Protein AF-0000000065914619 (afdb_homodimer)

pLDDT: mean 94.08, std 4.75, range [58.56, 98.38]

Nearest PDB structures (foldseek):
  5ycg-assembly1_A  TM=8.635E-01  e=4.367E-06  Physeter macrocephalus
  6mv0-assembly1_A  TM=8.727E-01  e=9.511E-06  Physeter macrocephalus
  1myj-assembly2_B  TM=8.605E-01  e=2.912E-05  Sus scrofa
  1hsy-assembly1_A  TM=8.356E-01  e=2.912E-05  Equus caballus
  3qqr-assembly2_B  TM=6.958E-01  e=6.549E-04  Parasponia andersonii

InterPro domains:
  IPR000971 Globin [PF00042] (29-142)
  IPR000971 Globin [PS01033] (2-147)
  IPR002336 Erythrocruorin [PR00611] (26-48)
  IPR002336 Erythrocruorin [PR00611] (78-101)
  IPR002336 Erythrocruorin [PR00611] (104-120)
  IPR009050 Globin-like superfamily [SSF46458] (3-144)
  IPR012292 Globin/Protoglobin [G3DSA:1.10.490.10] (4-145)
  IPR044399 Myoglobin-like, M family globin domain [cd01040] (11-143)

Secondary structure (DSSP, 8-state):
-PPPHHHHHHHHHHHHHTGGGHHHHHHHHHHHHHHH-TTTGGG-TTTTT--GGGSTT-HHHHHHHHHHHHHHHHHHHHTTSTHHHHHHHHHHHHHGGGT--HHHHHHHHHHHHHHHHHHHHHTT----HHHHHHHHHHHHHHHHTT-/-PPPHHHHHHHHHHHHHTGGGHHHHHHHHHHHHHHH-TTTGGG-TTTTT--GGGSTT-HHHHHHHHHHHHHHHHHHHHTTSTHHHHHHHHHHHHHGGGT--HHHHHHHHHHHHHHHHHHHHHTT----HHHHHHHHHHHHHHHHTT-

Sequence (294 aa):
MSFSAAQVDTVRSNWCSMTADIDAAGYRIFELLFQRNPDYQSKFKAFKGLAVSALKGNPNAEKHIRIVLGGLGRILGALNTPELDVIYKEMASNHKPRGVMKQQFKDMGQAIVTALSEIQSKSGGSFDRATWEALFESVANGIGQYQMSFSAAQVDTVRSNWCSMTADIDAAGYRIFELLFQRNPDYQSKFKAFKGLAVSALKGNPNAEKHIRIVLGGLGRILGALNTPELDVIYKEMASNHKPRGVMKQQFKDMGQAIVTALSEIQSKSGGSFDRATWEALFESVANGIGQYQ

Structure (mmCIF, N/CA/C/O backbone):
data_AF-0000000065914619-model_v1
#
loop_
_entity.id
_entity.type
_entity.pdbx_description
1 polymer Globin
#
loop_
_atom_site.group_PDB
_atom_site.id
_atom_site.type_symbol
_atom_site.label_atom_id
_atom_site.label_alt_id
_atom_site.label_comp_id
_atom_site.label_asym_id
_atom_site.label_entity_id
_atom_site.label_seq_id
_atom_site.pdbx_PDB_ins_code
_atom_site.Cartn_x
_atom_site.Cartn_y
_atom_site.Cartn_z
_atom_site.occupancy
_atom_site.B_iso_or_equiv
_atom_site.auth_seq_id
_atom_site.auth_comp_id
_atom_site.auth_asym_id
_atom_site.auth_atom_id
_atom_site.pdbx_PDB_model_num
ATOM 1 N N . MET A 1 1 ? -17.203 -16.031 -5.387 1 58.56 1 MET A N 1
ATOM 2 C CA . MET A 1 1 ? -17.531 -15.969 -3.967 1 58.56 1 MET A CA 1
ATOM 3 C C . MET A 1 1 ? -17.484 -14.531 -3.465 1 58.56 1 MET A C 1
ATOM 5 O O . MET A 1 1 ? -16.703 -13.719 -3.967 1 58.56 1 MET A O 1
ATOM 9 N N . SER A 1 2 ? -18.547 -14.125 -2.785 1 80.38 2 SER A N 1
ATOM 10 C CA . SER A 1 2 ? -18.641 -12.797 -2.193 1 80.38 2 SER A CA 1
ATOM 11 C C . SER A 1 2 ? -18.109 -12.789 -0.759 1 80.38 2 SER A C 1
ATOM 13 O O . SER A 1 2 ? -18.312 -13.75 -0.017 1 80.38 2 SER A O 1
ATOM 15 N N . PHE A 1 3 ? -17.188 -11.961 -0.442 1 91.62 3 PHE A N 1
ATOM 16 C CA . PHE A 1 3 ? -16.703 -11.727 0.913 1 91.62 3 PHE A CA 1
ATOM 17 C C . PHE A 1 3 ? -17.656 -10.812 1.677 1 91.62 3 PHE A C 1
ATOM 19 O O . PHE A 1 3 ? -18.25 -9.906 1.096 1 91.62 3 PHE A O 1
ATOM 26 N N . SER A 1 4 ? -17.766 -11.18 3.004 1 94.38 4 SER A N 1
ATOM 27 C CA . SER A 1 4 ? -18.578 -10.297 3.822 1 94.38 4 SER A CA 1
ATOM 28 C C . SER A 1 4 ? -17.922 -8.922 3.963 1 94.38 4 SER A C 1
ATOM 30 O O . SER A 1 4 ? -16.719 -8.773 3.742 1 94.38 4 SER A O 1
ATOM 32 N N . ALA A 1 5 ? -18.797 -7.953 4.32 1 92.94 5 ALA A N 1
ATOM 33 C CA . ALA A 1 5 ? -18.281 -6.605 4.535 1 92.94 5 ALA A CA 1
ATOM 34 C C . ALA A 1 5 ? -17.203 -6.594 5.621 1 92.94 5 ALA A C 1
ATOM 36 O O . ALA A 1 5 ? -16.219 -5.863 5.52 1 92.94 5 ALA A O 1
ATOM 37 N N . ALA A 1 6 ? -17.375 -7.398 6.648 1 93.38 6 ALA A N 1
ATOM 38 C CA . ALA A 1 6 ? -16.422 -7.48 7.75 1 93.38 6 ALA A CA 1
ATOM 39 C C . ALA A 1 6 ? -15.094 -8.07 7.285 1 93.38 6 ALA A C 1
ATOM 41 O O . ALA A 1 6 ? -14.023 -7.641 7.723 1 93.38 6 ALA A O 1
ATOM 42 N N . GLN A 1 7 ? -15.133 -9.055 6.457 1 95 7 GLN A N 1
ATOM 43 C CA . GLN A 1 7 ? -13.922 -9.664 5.914 1 95 7 GLN A CA 1
ATOM 44 C C . GLN A 1 7 ? -13.156 -8.68 5.043 1 95 7 GLN A C 1
ATOM 46 O O . GLN A 1 7 ? -11.93 -8.57 5.148 1 95 7 GLN A O 1
ATOM 51 N N . VAL A 1 8 ? -13.938 -7.992 4.18 1 96.38 8 VAL A N 1
ATOM 52 C CA . VAL A 1 8 ? -13.32 -7 3.309 1 96.38 8 VAL A CA 1
ATOM 53 C C . VAL A 1 8 ? -12.672 -5.902 4.148 1 96.38 8 VAL A C 1
ATOM 55 O O . VAL A 1 8 ? -11.539 -5.496 3.881 1 96.38 8 VAL A O 1
ATOM 58 N N . ASP A 1 9 ? -13.359 -5.445 5.168 1 94.31 9 ASP A N 1
ATOM 59 C CA . ASP A 1 9 ? -12.844 -4.434 6.078 1 94.31 9 ASP A CA 1
ATOM 60 C C . ASP A 1 9 ? -11.539 -4.898 6.73 1 94.31 9 ASP A C 1
ATOM 62 O O . ASP A 1 9 ? -10.586 -4.129 6.832 1 94.31 9 ASP A O 1
ATOM 66 N N . THR A 1 10 ? -11.484 -6.082 7.113 1 94.5 10 THR A N 1
ATOM 67 C CA . THR A 1 10 ? -10.336 -6.648 7.812 1 94.5 10 THR A CA 1
ATOM 68 C C . THR A 1 10 ? -9.109 -6.672 6.902 1 94.5 10 THR A C 1
ATOM 70 O O . THR A 1 10 ? -8.039 -6.199 7.285 1 94.5 10 THR A O 1
ATOM 73 N N . VAL A 1 11 ? -9.258 -7.164 5.715 1 96.81 11 VAL A N 1
ATOM 74 C CA . VAL A 1 11 ? -8.086 -7.363 4.871 1 96.81 11 VAL A CA 1
ATOM 75 C C . VAL A 1 11 ? -7.598 -6.016 4.34 1 96.81 11 VAL A C 1
ATOM 77 O O . VAL A 1 11 ? -6.391 -5.785 4.23 1 96.81 11 VAL A O 1
ATOM 80 N N . ARG A 1 12 ? -8.531 -5.113 4.027 1 96.69 12 ARG A N 1
ATOM 81 C CA . ARG A 1 12 ? -8.109 -3.809 3.531 1 96.69 12 ARG A CA 1
ATOM 82 C C . ARG A 1 12 ? -7.504 -2.967 4.648 1 96.69 12 ARG A C 1
ATOM 84 O O . ARG A 1 12 ? -6.539 -2.234 4.426 1 96.69 12 ARG A O 1
ATOM 91 N N . SER A 1 13 ? -8.078 -3.018 5.828 1 95.62 13 SER A N 1
ATOM 92 C CA . SER A 1 13 ? -7.48 -2.301 6.949 1 95.62 13 SER A CA 1
ATOM 93 C C . SER A 1 13 ? -6.07 -2.797 7.238 1 95.62 13 SER A C 1
ATOM 95 O O . SER A 1 13 ? -5.16 -1.997 7.465 1 95.62 13 SER A O 1
ATOM 97 N N . ASN A 1 14 ? -5.883 -4.109 7.199 1 95.38 14 ASN A N 1
ATOM 98 C CA . ASN A 1 14 ? -4.559 -4.688 7.375 1 95.38 14 ASN A CA 1
ATOM 99 C C . ASN A 1 14 ? -3.582 -4.191 6.312 1 95.38 14 ASN A C 1
ATOM 101 O O . ASN A 1 14 ? -2.482 -3.74 6.637 1 95.38 14 ASN A O 1
ATOM 105 N N . TRP A 1 15 ? -4.047 -4.289 5.113 1 96.31 15 TRP A N 1
ATOM 106 C CA . TRP A 1 15 ? -3.193 -3.895 3.998 1 96.31 15 TRP A CA 1
ATOM 107 C C . TRP A 1 15 ? -2.758 -2.439 4.133 1 96.31 15 TRP A C 1
ATOM 109 O O . TRP A 1 15 ? -1.579 -2.119 3.965 1 96.31 15 TRP A O 1
ATOM 119 N N . CYS A 1 16 ? -3.688 -1.566 4.461 1 95.19 16 CYS A N 1
ATOM 120 C CA . CYS A 1 16 ? -3.385 -0.15 4.641 1 95.19 16 CYS A CA 1
ATOM 121 C C . CYS A 1 16 ? -2.348 0.052 5.738 1 95.19 16 CYS A C 1
ATOM 123 O O . CYS A 1 16 ? -1.387 0.803 5.559 1 95.19 16 CYS A O 1
ATOM 125 N N . SER A 1 17 ? -2.451 -0.61 6.812 1 93.94 17 SER A N 1
ATOM 126 C CA . SER A 1 17 ? -1.598 -0.398 7.977 1 93.94 17 SER A CA 1
ATOM 127 C C . SER A 1 17 ? -0.174 -0.875 7.711 1 93.94 17 SER A C 1
ATOM 129 O O . SER A 1 17 ? 0.759 -0.481 8.414 1 93.94 17 SER A O 1
ATOM 131 N N . MET A 1 18 ? 0.01 -1.64 6.668 1 93.62 18 MET A N 1
ATOM 132 C CA . MET A 1 18 ? 1.33 -2.203 6.398 1 93.62 18 MET A CA 1
ATOM 133 C C . MET A 1 18 ? 2.045 -1.419 5.305 1 93.62 18 MET A C 1
ATOM 135 O O . MET A 1 18 ? 3.045 -1.884 4.754 1 93.62 18 MET A O 1
ATOM 139 N N . THR A 1 19 ? 1.57 -0.292 5.039 1 92.88 19 THR A N 1
ATOM 140 C CA . THR A 1 19 ? 2.082 0.496 3.924 1 92.88 19 THR A CA 1
ATOM 141 C C . THR A 1 19 ? 3.582 0.733 4.074 1 92.88 19 THR A C 1
ATOM 143 O O . THR A 1 19 ? 4.344 0.547 3.121 1 92.88 19 THR A O 1
ATOM 146 N N . ALA A 1 20 ? 4.094 1.022 5.254 1 90.88 20 ALA A N 1
ATOM 147 C CA . ALA A 1 20 ? 5.5 1.35 5.465 1 90.88 20 ALA A CA 1
ATOM 148 C C . ALA A 1 20 ? 6.387 0.124 5.262 1 90.88 20 ALA A C 1
ATOM 150 O O . ALA A 1 20 ? 7.586 0.251 5.016 1 90.88 20 ALA A O 1
ATOM 151 N N . ASP A 1 21 ? 5.805 -1.042 5.309 1 93 21 ASP A N 1
ATOM 152 C CA . ASP A 1 21 ? 6.578 -2.279 5.285 1 93 21 ASP A CA 1
ATOM 153 C C . ASP A 1 21 ? 6.238 -3.117 4.055 1 93 21 ASP A C 1
ATOM 155 O O . ASP A 1 21 ? 6.543 -4.309 4.008 1 93 21 ASP A O 1
ATOM 159 N N . ILE A 1 22 ? 5.656 -2.516 3.109 1 92.88 22 ILE A N 1
ATOM 160 C CA . ILE A 1 22 ? 5.125 -3.303 2.004 1 92.88 22 ILE A CA 1
ATOM 161 C C . ILE A 1 22 ? 6.273 -3.895 1.189 1 92.88 22 ILE A C 1
ATOM 163 O O . ILE A 1 22 ? 6.172 -5.016 0.686 1 92.88 22 ILE A O 1
ATOM 167 N N . ASP A 1 23 ? 7.426 -3.158 1.044 1 91.75 23 ASP A N 1
ATOM 168 C CA . ASP A 1 23 ? 8.586 -3.699 0.344 1 91.75 23 ASP A CA 1
ATOM 169 C C . ASP A 1 23 ? 9.156 -4.91 1.081 1 91.75 23 ASP A C 1
ATOM 171 O O . ASP A 1 23 ? 9.477 -5.926 0.461 1 91.75 23 ASP A O 1
ATOM 175 N N . ALA A 1 24 ? 9.273 -4.734 2.367 1 93.31 24 ALA A N 1
ATOM 176 C CA . ALA A 1 24 ? 9.758 -5.848 3.176 1 93.31 24 ALA A CA 1
ATOM 177 C C . ALA A 1 24 ? 8.852 -7.062 3.037 1 93.31 24 ALA A C 1
ATOM 179 O O . ALA A 1 24 ? 9.32 -8.203 2.973 1 93.31 24 ALA A O 1
ATOM 180 N N . ALA A 1 25 ? 7.543 -6.824 3.02 1 95.06 25 ALA A N 1
ATOM 181 C CA . ALA A 1 25 ? 6.586 -7.91 2.812 1 95.06 25 ALA A CA 1
ATOM 182 C C . ALA A 1 25 ? 6.816 -8.594 1.47 1 95.06 25 ALA A C 1
ATOM 184 O O . ALA A 1 25 ? 6.793 -9.828 1.383 1 95.06 25 ALA A O 1
ATOM 185 N N . GLY A 1 26 ? 7.059 -7.84 0.418 1 96.44 26 GLY A N 1
ATOM 186 C CA . GLY A 1 26 ? 7.297 -8.391 -0.906 1 96.44 26 GLY A CA 1
ATOM 187 C C . GLY A 1 26 ? 8.5 -9.312 -0.958 1 96.44 26 GLY A C 1
ATOM 188 O O . GLY A 1 26 ? 8.422 -10.414 -1.501 1 96.44 26 GLY A O 1
ATOM 189 N N . TYR A 1 27 ? 9.57 -8.867 -0.352 1 95.5 27 TYR A N 1
ATOM 190 C CA . TYR A 1 27 ? 10.766 -9.703 -0.315 1 95.5 27 TYR A CA 1
ATOM 191 C C . TYR A 1 27 ? 10.5 -11 0.438 1 95.5 27 TYR A C 1
ATOM 193 O O . TYR A 1 27 ? 10.891 -12.078 -0.012 1 95.5 27 TYR A O 1
ATOM 201 N N . ARG A 1 28 ? 9.836 -10.859 1.546 1 96.56 28 ARG A N 1
ATOM 202 C CA . ARG A 1 28 ? 9.562 -12.016 2.391 1 96.56 28 ARG A CA 1
ATOM 203 C C . ARG A 1 28 ? 8.648 -13.008 1.679 1 96.56 28 ARG A C 1
ATOM 205 O O . ARG A 1 28 ? 8.82 -14.227 1.813 1 96.56 28 ARG A O 1
ATOM 212 N N . ILE A 1 29 ? 7.723 -12.539 0.921 1 97.62 29 ILE A N 1
ATOM 213 C CA . ILE A 1 29 ? 6.809 -13.383 0.156 1 97.62 29 ILE A CA 1
ATOM 214 C C . ILE A 1 29 ? 7.598 -14.258 -0.811 1 97.62 29 ILE A C 1
ATOM 216 O O . ILE A 1 29 ? 7.434 -15.484 -0.824 1 97.62 29 ILE A O 1
ATOM 220 N N . PHE A 1 30 ? 8.461 -13.695 -1.521 1 96.88 30 PHE A N 1
ATOM 221 C CA . PHE A 1 30 ? 9.188 -14.461 -2.521 1 96.88 30 PHE A CA 1
ATOM 222 C C . PHE A 1 30 ? 10.25 -15.344 -1.865 1 96.88 30 PHE A C 1
ATOM 224 O O . PHE A 1 30 ? 10.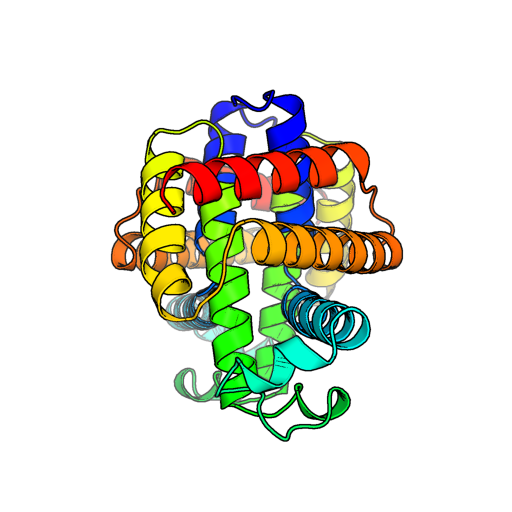531 -16.453 -2.338 1 96.88 30 PHE A O 1
ATOM 231 N N . GLU A 1 31 ? 10.812 -14.844 -0.812 1 96 31 GLU A N 1
ATOM 232 C CA . GLU A 1 31 ? 11.695 -15.711 -0.039 1 96 31 GLU A CA 1
ATOM 233 C C . GLU A 1 31 ? 10.984 -17 0.378 1 96 31 GLU A C 1
ATOM 235 O O . GLU A 1 31 ? 11.5 -18.094 0.178 1 96 31 GLU A O 1
ATOM 240 N N . LEU A 1 32 ? 9.812 -16.875 0.934 1 97.25 32 LEU A N 1
ATOM 241 C CA . LEU A 1 32 ? 9.031 -18.031 1.395 1 97.25 32 LEU A CA 1
ATOM 242 C C . LEU A 1 32 ? 8.602 -18.891 0.22 1 97.25 32 LEU A C 1
ATOM 244 O O . LEU A 1 32 ? 8.656 -20.125 0.299 1 97.25 32 LEU A O 1
ATOM 248 N N . LEU A 1 33 ? 8.203 -18.266 -0.845 1 97.25 33 LEU A N 1
ATOM 249 C CA . LEU A 1 33 ? 7.762 -19 -2.021 1 97.25 33 LEU A CA 1
ATOM 250 C C . LEU A 1 33 ? 8.875 -19.906 -2.547 1 97.25 33 LEU A C 1
ATOM 252 O O . LEU A 1 33 ? 8.648 -21.094 -2.795 1 97.25 33 LEU A O 1
ATOM 256 N N . PHE A 1 34 ? 10.055 -19.359 -2.631 1 95.75 34 PHE A N 1
ATOM 257 C CA . PHE A 1 34 ? 11.164 -20.109 -3.221 1 95.75 34 PHE A CA 1
ATOM 258 C C . PHE A 1 34 ? 11.734 -21.109 -2.229 1 95.75 34 PHE A C 1
ATOM 260 O O . PHE A 1 34 ? 12.242 -22.156 -2.623 1 95.75 34 PHE A O 1
ATOM 267 N N . GLN A 1 35 ? 11.656 -20.797 -0.945 1 95.44 35 GLN A N 1
ATOM 268 C CA . GLN A 1 35 ? 12.062 -21.75 0.081 1 95.44 35 GLN A CA 1
ATOM 269 C C . GLN A 1 35 ? 11.18 -23 0.06 1 95.44 35 GLN A C 1
ATOM 271 O O . GLN A 1 35 ? 11.672 -24.125 0.18 1 95.44 35 GLN A O 1
ATOM 276 N N . ARG A 1 36 ? 9.938 -22.828 -0.151 1 96.81 36 ARG A N 1
ATOM 277 C CA . ARG A 1 36 ? 8.961 -23.906 -0.103 1 96.81 36 ARG A CA 1
ATOM 278 C C . ARG A 1 36 ? 8.883 -24.625 -1.443 1 96.81 36 ARG A C 1
ATOM 280 O O . ARG A 1 36 ? 8.453 -25.781 -1.509 1 96.81 36 ARG A O 1
ATOM 287 N N . ASN A 1 37 ? 9.234 -23.906 -2.482 1 96.06 37 ASN A N 1
ATOM 288 C CA . ASN A 1 37 ? 9.219 -24.422 -3.846 1 96.06 37 ASN A CA 1
ATOM 289 C C . ASN A 1 37 ? 10.492 -24.062 -4.598 1 96.06 37 ASN A C 1
ATOM 291 O O . ASN A 1 37 ? 10.469 -23.219 -5.504 1 96.06 37 ASN A O 1
ATOM 295 N N . PRO A 1 38 ? 11.578 -24.766 -4.375 1 92.56 38 PRO A N 1
ATOM 296 C CA . PRO A 1 38 ? 12.883 -24.375 -4.902 1 92.56 38 PRO A CA 1
ATOM 297 C C . PRO A 1 38 ? 12.93 -24.359 -6.426 1 92.56 38 PRO A C 1
ATOM 299 O O . PRO A 1 38 ? 13.695 -23.594 -7.02 1 92.56 38 PRO A O 1
ATOM 302 N N . ASP A 1 39 ? 12.062 -25.109 -7.047 1 92.75 39 ASP A N 1
ATOM 303 C CA . ASP A 1 39 ? 12.078 -25.203 -8.508 1 92.75 39 ASP A CA 1
ATOM 304 C C . ASP A 1 39 ? 11.367 -24 -9.141 1 92.75 39 ASP A C 1
ATOM 306 O O . ASP A 1 39 ? 11.484 -23.766 -10.344 1 92.75 39 ASP A O 1
ATOM 310 N N . TYR A 1 40 ? 10.664 -23.172 -8.32 1 94.25 40 TYR A N 1
ATOM 311 C CA . TYR A 1 40 ? 9.875 -22.062 -8.859 1 94.25 40 TYR A CA 1
ATOM 312 C C . TYR A 1 40 ? 10.781 -20.906 -9.273 1 94.25 40 TYR A C 1
ATOM 314 O O . TYR A 1 40 ? 10.484 -20.203 -10.25 1 94.25 40 TYR A O 1
ATOM 322 N N . GLN A 1 41 ? 11.805 -20.719 -8.617 1 92.19 41 GLN A N 1
ATOM 323 C CA . GLN A 1 41 ? 12.617 -19.516 -8.82 1 92.19 41 GLN A CA 1
ATOM 324 C C . GLN A 1 41 ? 13.133 -19.438 -10.25 1 92.19 41 GLN A C 1
ATOM 326 O O . GLN A 1 41 ? 13.195 -18.344 -10.828 1 92.19 41 GLN A O 1
ATOM 331 N N . SER A 1 42 ? 13.508 -20.531 -10.828 1 89.62 42 SER A N 1
ATOM 332 C CA . SER A 1 42 ? 14.094 -20.578 -12.164 1 89.62 42 SER A CA 1
ATOM 333 C C . SER A 1 42 ? 13.07 -20.219 -13.234 1 89.62 42 SER A C 1
ATOM 335 O O . SER A 1 42 ? 13.438 -19.922 -14.375 1 89.62 42 SER A O 1
ATOM 337 N N . LYS A 1 43 ? 11.836 -20.125 -12.844 1 88.25 43 LYS A N 1
ATOM 338 C CA . LYS A 1 43 ? 10.766 -19.797 -13.781 1 88.25 43 LYS A CA 1
ATOM 339 C C . LYS A 1 43 ? 10.578 -18.281 -13.883 1 88.25 43 LYS A C 1
ATOM 341 O O . LYS A 1 43 ? 9.875 -17.797 -14.773 1 88.25 43 LYS A O 1
ATOM 346 N N . PHE A 1 44 ? 11.203 -17.578 -12.984 1 91.12 44 PHE A N 1
ATOM 347 C CA . PHE A 1 44 ? 11.125 -16.125 -12.977 1 91.12 44 PHE A CA 1
ATOM 348 C C . PHE A 1 44 ? 12.422 -15.508 -13.508 1 91.12 44 PHE A C 1
ATOM 350 O O . PHE A 1 44 ? 13.43 -15.477 -12.805 1 91.12 44 PHE A O 1
ATOM 357 N N . LYS A 1 45 ? 12.336 -15.023 -14.727 1 89.81 45 LYS A N 1
ATOM 358 C CA . LYS A 1 45 ? 13.531 -14.469 -15.359 1 89.81 45 LYS A CA 1
ATOM 359 C C . LYS A 1 45 ? 14.203 -13.445 -14.445 1 89.81 45 LYS A C 1
ATOM 361 O O . LYS A 1 45 ? 15.43 -13.398 -14.359 1 89.81 45 LYS A O 1
ATOM 366 N N . ALA A 1 46 ? 13.43 -12.711 -13.711 1 89.62 46 ALA A N 1
ATOM 367 C CA . ALA A 1 46 ? 13.945 -11.633 -12.875 1 89.62 46 ALA A CA 1
ATOM 368 C C . ALA A 1 46 ? 14.695 -12.188 -11.664 1 89.62 46 ALA A C 1
ATOM 370 O O . ALA A 1 46 ? 15.492 -11.477 -11.039 1 89.62 46 ALA A O 1
ATOM 371 N N . PHE A 1 47 ? 14.469 -13.414 -11.328 1 91.38 47 PHE A N 1
ATOM 372 C CA . PHE A 1 47 ? 15.016 -13.969 -10.102 1 91.38 47 PHE A CA 1
ATOM 373 C C . PHE A 1 47 ? 16.047 -15.039 -10.406 1 91.38 47 PHE A C 1
ATOM 375 O O . PHE A 1 47 ? 16.75 -15.516 -9.5 1 91.38 47 PHE A O 1
ATOM 382 N N . LYS A 1 48 ? 16.125 -15.438 -11.594 1 87.44 48 LYS A N 1
ATOM 383 C CA . LYS A 1 48 ? 16.969 -16.562 -11.984 1 87.44 48 LYS A CA 1
ATOM 384 C C . LYS A 1 48 ? 18.422 -16.328 -11.609 1 87.44 48 LYS A C 1
ATOM 386 O O . LYS A 1 48 ? 18.984 -15.266 -11.891 1 87.44 48 LYS A O 1
ATOM 391 N N . GLY A 1 49 ? 18.938 -17.328 -10.859 1 86.56 49 GLY A N 1
ATOM 392 C CA . GLY A 1 49 ? 20.359 -17.312 -10.555 1 86.56 49 GLY A CA 1
ATOM 393 C C . GLY A 1 49 ? 20.703 -16.438 -9.359 1 86.56 49 GLY A C 1
ATOM 394 O O . GLY A 1 49 ? 21.859 -16.359 -8.961 1 86.56 49 GLY A O 1
ATOM 395 N N . LEU A 1 50 ? 19.766 -15.758 -8.82 1 89.25 50 LEU A N 1
ATOM 396 C CA . LEU A 1 50 ? 20 -14.922 -7.652 1 89.25 50 LEU A CA 1
ATOM 397 C C . LEU A 1 50 ? 19.812 -15.727 -6.367 1 89.25 50 LEU A C 1
ATOM 399 O O . LEU A 1 50 ? 18.922 -16.578 -6.277 1 89.25 50 LEU A O 1
ATOM 403 N N . ALA A 1 51 ? 20.766 -15.461 -5.484 1 89.75 51 ALA A N 1
ATOM 404 C CA . ALA A 1 51 ? 20.469 -15.93 -4.133 1 89.75 51 ALA A CA 1
ATOM 405 C C . ALA A 1 51 ? 19.281 -15.188 -3.549 1 89.75 51 ALA A C 1
ATOM 407 O O . ALA A 1 51 ? 19.062 -14.008 -3.848 1 89.75 51 ALA A O 1
ATOM 408 N N . VAL A 1 52 ? 18.5 -15.852 -2.736 1 82.5 52 VAL A N 1
ATOM 409 C CA . VAL A 1 52 ? 17.312 -15.25 -2.129 1 82.5 52 VAL A CA 1
ATOM 410 C C . VAL A 1 52 ? 17.703 -13.992 -1.361 1 82.5 52 VAL A C 1
ATOM 412 O O . VAL A 1 52 ? 16.984 -13 -1.378 1 82.5 52 VAL A O 1
ATOM 415 N N . SER A 1 53 ? 18.859 -14.008 -0.8 1 84.56 53 SER A N 1
ATOM 416 C CA . SER A 1 53 ? 19.359 -12.875 -0.02 1 84.56 53 SER A CA 1
ATOM 417 C C . SER A 1 53 ? 19.734 -11.703 -0.92 1 84.56 53 SER A C 1
ATOM 419 O O . SER A 1 53 ? 19.922 -10.578 -0.441 1 84.56 53 SER A O 1
ATOM 421 N N . ALA A 1 54 ? 19.766 -11.992 -2.193 1 87.5 54 ALA A N 1
ATOM 422 C CA . ALA A 1 54 ? 20.219 -10.961 -3.121 1 87.5 54 ALA A CA 1
ATOM 423 C C . ALA A 1 54 ? 19.031 -10.312 -3.842 1 87.5 54 ALA A C 1
ATOM 425 O O . ALA A 1 54 ? 19.219 -9.492 -4.738 1 87.5 54 ALA A O 1
ATOM 426 N N . LEU A 1 55 ? 17.906 -10.727 -3.43 1 87.62 55 LEU A N 1
ATOM 427 C CA . LEU A 1 55 ? 16.719 -10.172 -4.07 1 87.62 55 LEU A CA 1
ATOM 428 C C . LEU A 1 55 ? 16.625 -8.672 -3.801 1 87.62 55 LEU A C 1
ATOM 430 O O . LEU A 1 55 ? 16.328 -7.891 -4.711 1 87.62 55 LEU A O 1
ATOM 434 N N . LYS A 1 56 ? 16.859 -8.391 -2.572 1 86.62 56 LYS A N 1
ATOM 435 C CA . LYS A 1 56 ? 16.859 -6.977 -2.223 1 86.62 56 LYS A CA 1
ATOM 436 C C . LYS A 1 56 ? 18.062 -6.262 -2.852 1 86.62 56 LYS A C 1
ATOM 438 O O . LYS A 1 56 ? 19.203 -6.727 -2.738 1 86.62 56 LYS A O 1
ATOM 443 N N . GLY A 1 57 ? 17.812 -5.23 -3.588 1 86.25 57 GLY A N 1
ATOM 444 C CA . GLY A 1 57 ? 18.891 -4.5 -4.227 1 86.25 57 GLY A CA 1
ATOM 445 C C . GLY A 1 57 ? 19.031 -4.801 -5.707 1 86.25 57 GLY A C 1
ATOM 446 O O . GLY A 1 57 ? 19.688 -4.062 -6.441 1 86.25 57 GLY A O 1
ATOM 447 N N . ASN A 1 58 ? 18.516 -5.902 -6.113 1 91.31 58 ASN A N 1
ATOM 448 C CA . ASN A 1 58 ? 18.469 -6.191 -7.543 1 91.31 58 ASN A CA 1
ATOM 449 C C . ASN A 1 58 ? 17.312 -5.488 -8.227 1 91.31 58 ASN A C 1
ATOM 451 O O . ASN A 1 58 ? 16.141 -5.762 -7.918 1 91.31 58 ASN A O 1
ATOM 455 N N . PRO A 1 59 ? 17.641 -4.613 -9.172 1 91.75 59 PRO A N 1
ATOM 456 C CA . PRO A 1 59 ? 16.578 -3.775 -9.734 1 91.75 59 PRO A CA 1
ATOM 457 C C . PRO A 1 59 ? 15.508 -4.586 -10.445 1 91.75 59 PRO A C 1
ATOM 459 O O . PRO A 1 59 ? 14.32 -4.246 -10.375 1 91.75 59 PRO A O 1
ATOM 462 N N . ASN A 1 60 ? 15.875 -5.652 -11.117 1 93.19 60 ASN A N 1
ATOM 463 C CA . ASN A 1 60 ? 14.898 -6.473 -11.82 1 93.19 60 ASN A CA 1
ATOM 464 C C . ASN A 1 60 ? 13.992 -7.227 -10.844 1 93.19 60 ASN A C 1
ATOM 466 O O . ASN A 1 60 ? 12.781 -7.312 -11.055 1 93.19 60 ASN A O 1
ATOM 470 N N . ALA A 1 61 ? 14.586 -7.723 -9.836 1 93.06 61 ALA A N 1
ATOM 471 C CA . ALA A 1 61 ? 13.805 -8.422 -8.82 1 93.06 61 ALA A CA 1
ATOM 472 C C . ALA A 1 61 ? 12.859 -7.473 -8.102 1 93.06 61 ALA A C 1
ATOM 474 O O . ALA A 1 61 ? 11.68 -7.785 -7.906 1 93.06 61 ALA A O 1
ATOM 475 N N . GLU A 1 62 ? 13.328 -6.32 -7.801 1 92.31 62 GLU A N 1
ATOM 476 C CA . GLU A 1 62 ? 12.523 -5.324 -7.098 1 92.31 62 GLU A CA 1
ATOM 477 C C . GLU A 1 62 ? 11.344 -4.863 -7.949 1 92.31 62 GLU A C 1
ATOM 479 O O . GLU A 1 62 ? 10.227 -4.703 -7.445 1 92.31 62 GLU A O 1
ATOM 484 N N . LYS A 1 63 ? 11.625 -4.684 -9.172 1 93.75 63 LYS A N 1
ATOM 485 C CA . LYS A 1 63 ? 10.555 -4.285 -10.078 1 93.75 63 LYS A CA 1
ATOM 486 C C . LYS A 1 63 ? 9.461 -5.352 -10.148 1 93.75 63 LYS A C 1
ATOM 488 O O . LYS A 1 63 ? 8.273 -5.035 -10.117 1 93.75 63 LYS A O 1
ATOM 493 N N . HIS A 1 64 ? 9.875 -6.613 -10.32 1 94.31 64 HIS A N 1
ATOM 494 C CA . HIS A 1 64 ? 8.898 -7.695 -10.406 1 94.31 64 HIS A CA 1
ATOM 495 C C . HIS A 1 64 ? 8.109 -7.82 -9.102 1 94.31 64 HIS A C 1
ATOM 497 O O . HIS A 1 64 ? 6.898 -8.047 -9.133 1 94.31 64 HIS A O 1
ATOM 503 N N . ILE A 1 65 ? 8.797 -7.652 -7.996 1 95.5 65 ILE A N 1
ATOM 504 C CA . ILE A 1 65 ? 8.133 -7.711 -6.699 1 95.5 65 ILE A CA 1
ATOM 505 C C . ILE A 1 65 ? 7.074 -6.609 -6.609 1 95.5 65 ILE A C 1
ATOM 507 O O . ILE A 1 65 ? 5.957 -6.852 -6.148 1 95.5 65 ILE A O 1
ATOM 511 N N . ARG A 1 66 ? 7.355 -5.461 -7.07 1 94.19 66 ARG A N 1
ATOM 512 C CA . ARG A 1 66 ? 6.414 -4.348 -7.066 1 94.19 66 ARG A CA 1
ATOM 513 C C . ARG A 1 66 ? 5.203 -4.652 -7.938 1 94.19 66 ARG A C 1
ATOM 515 O O . ARG A 1 66 ? 4.074 -4.297 -7.59 1 94.19 66 ARG A O 1
ATOM 522 N N . ILE A 1 67 ? 5.426 -5.297 -9.047 1 95 67 ILE A N 1
ATOM 523 C CA . ILE A 1 67 ? 4.336 -5.656 -9.945 1 95 67 ILE A CA 1
ATOM 524 C C . ILE A 1 67 ? 3.393 -6.633 -9.25 1 95 67 ILE A C 1
ATOM 526 O O . ILE A 1 67 ? 2.17 -6.477 -9.32 1 95 67 ILE A O 1
ATOM 530 N N . VAL A 1 68 ? 3.971 -7.594 -8.562 1 96 68 VAL A N 1
ATOM 531 C CA . VAL A 1 68 ? 3.16 -8.594 -7.875 1 96 68 VAL A CA 1
ATOM 532 C C . VAL A 1 68 ? 2.373 -7.93 -6.742 1 96 68 VAL A C 1
ATOM 534 O O . VAL A 1 68 ? 1.176 -8.172 -6.586 1 96 68 VAL A O 1
ATOM 537 N N . LEU A 1 69 ? 3.025 -7.047 -5.973 1 96.88 69 LEU A N 1
ATOM 538 C CA . LEU A 1 69 ? 2.35 -6.316 -4.906 1 96.88 69 LEU A CA 1
ATOM 539 C C . LEU A 1 69 ? 1.233 -5.441 -5.469 1 96.88 69 LEU A C 1
ATOM 541 O O . LEU A 1 69 ? 0.17 -5.316 -4.855 1 96.88 69 LEU A O 1
ATOM 545 N N . GLY A 1 70 ? 1.52 -4.844 -6.602 1 96.56 70 GLY A N 1
ATOM 546 C CA . GLY A 1 70 ? 0.488 -4.078 -7.281 1 96.56 70 GLY A CA 1
ATOM 547 C C . GLY A 1 70 ? -0.722 -4.91 -7.664 1 96.56 70 GLY A C 1
ATOM 548 O O . GLY A 1 70 ? -1.861 -4.469 -7.5 1 96.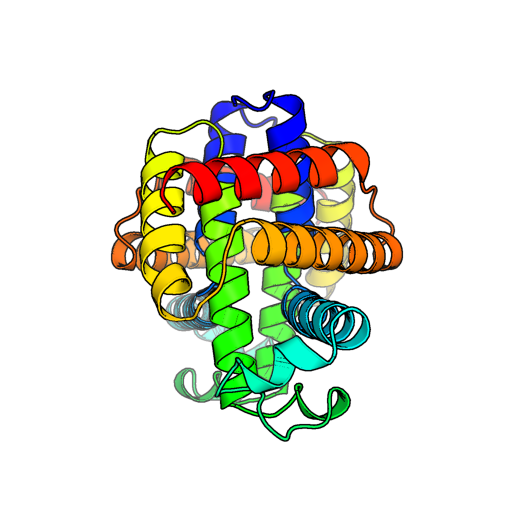56 70 GLY A O 1
ATOM 549 N N . GLY A 1 71 ? -0.461 -6.117 -8.219 1 96.5 71 GLY A N 1
ATOM 550 C CA . GLY A 1 71 ? -1.549 -7.035 -8.516 1 96.5 71 GLY A CA 1
ATOM 551 C C . GLY A 1 71 ? -2.365 -7.414 -7.293 1 96.5 71 GLY A C 1
ATOM 552 O O . GLY A 1 71 ? -3.596 -7.461 -7.352 1 96.5 71 GLY A O 1
ATOM 553 N N . LEU A 1 72 ? -1.708 -7.664 -6.203 1 97.44 72 LEU A N 1
ATOM 554 C CA . LEU A 1 72 ? -2.389 -7.953 -4.949 1 97.44 72 LEU A CA 1
ATOM 555 C C . LEU A 1 72 ? -3.244 -6.77 -4.508 1 97.44 72 LEU A C 1
ATOM 557 O O . LEU A 1 72 ? -4.395 -6.945 -4.102 1 97.44 72 LEU A O 1
ATOM 561 N N . GLY A 1 73 ? -2.689 -5.605 -4.57 1 97.12 73 GLY A N 1
ATOM 562 C CA . GLY A 1 73 ? -3.449 -4.406 -4.25 1 97.12 73 GLY A CA 1
ATOM 563 C C . GLY A 1 73 ? -4.695 -4.246 -5.102 1 97.12 73 GLY A C 1
ATOM 564 O O . GLY A 1 73 ? -5.75 -3.863 -4.594 1 97.12 73 GLY A O 1
ATOM 565 N N . ARG A 1 74 ? -4.582 -4.504 -6.379 1 96.5 74 ARG A N 1
ATOM 566 C CA . ARG A 1 74 ? -5.73 -4.41 -7.277 1 96.5 74 ARG A CA 1
ATOM 567 C C . ARG A 1 74 ? -6.816 -5.406 -6.879 1 96.5 74 ARG A C 1
ATOM 569 O O . ARG A 1 74 ? -8 -5.078 -6.91 1 96.5 74 ARG A O 1
ATOM 576 N N . ILE A 1 75 ? -6.379 -6.586 -6.551 1 97.69 75 ILE A N 1
ATOM 577 C CA . ILE A 1 75 ? -7.336 -7.602 -6.129 1 97.69 75 ILE A CA 1
ATOM 578 C C . ILE A 1 75 ? -8.062 -7.133 -4.867 1 97.69 75 ILE A C 1
ATOM 580 O O . ILE A 1 75 ? -9.289 -7.137 -4.812 1 97.69 75 ILE A O 1
ATOM 584 N N . LEU A 1 76 ? -7.316 -6.699 -3.877 1 97.62 76 LEU A N 1
ATOM 585 C CA . LEU A 1 76 ? -7.902 -6.242 -2.623 1 97.62 76 LEU A CA 1
ATOM 586 C C . LEU A 1 76 ? -8.828 -5.051 -2.855 1 97.62 76 LEU A C 1
ATOM 588 O O . LEU A 1 76 ? -9.891 -4.957 -2.242 1 97.62 76 LEU A O 1
ATOM 592 N N . GLY A 1 77 ? -8.445 -4.152 -3.75 1 96.31 77 GLY A N 1
ATOM 593 C CA . GLY A 1 77 ? -9.258 -2.988 -4.055 1 96.31 77 GLY A CA 1
ATOM 594 C C . GLY A 1 77 ? -10.562 -3.334 -4.762 1 96.31 77 GLY A C 1
ATOM 595 O O . GLY A 1 77 ? -11.547 -2.611 -4.641 1 96.31 77 GLY A O 1
ATOM 596 N N . ALA A 1 78 ? -10.594 -4.422 -5.418 1 96.25 78 ALA A N 1
ATOM 597 C CA . ALA A 1 78 ? -11.727 -4.75 -6.281 1 96.25 78 ALA A CA 1
ATOM 598 C C . ALA A 1 78 ? -12.648 -5.762 -5.617 1 96.25 78 ALA A C 1
ATOM 600 O O . ALA A 1 78 ? -13.648 -6.18 -6.203 1 96.25 78 ALA A O 1
ATOM 601 N N . LEU A 1 79 ? -12.352 -6.176 -4.402 1 96.81 79 LEU A N 1
ATOM 602 C CA . LEU A 1 79 ? -13.172 -7.18 -3.74 1 96.81 79 LEU A CA 1
ATOM 603 C C . LEU A 1 79 ? -14.648 -6.793 -3.783 1 96.81 79 LEU A C 1
ATOM 605 O O . LEU A 1 79 ? -15 -5.637 -3.537 1 96.81 79 LEU A O 1
ATOM 609 N N . ASN A 1 80 ? -15.508 -7.762 -4.152 1 94.81 80 ASN A N 1
ATOM 610 C CA . ASN A 1 80 ? -16.969 -7.664 -4.191 1 94.81 80 ASN A CA 1
ATOM 611 C C . ASN A 1 80 ? -17.438 -6.734 -5.309 1 94.81 80 ASN A C 1
ATOM 613 O O . ASN A 1 80 ? -18.516 -6.164 -5.23 1 94.81 80 ASN A O 1
ATOM 617 N N . THR A 1 81 ? -16.625 -6.48 -6.32 1 94.56 81 THR A N 1
ATOM 618 C CA . THR A 1 81 ? -17.016 -5.719 -7.5 1 94.56 81 THR A CA 1
ATOM 619 C C . THR A 1 81 ? -16.844 -6.551 -8.766 1 94.56 81 THR A C 1
ATOM 621 O O . THR A 1 81 ? -16.062 -7.516 -8.781 1 94.56 81 THR A O 1
ATOM 624 N N . PRO A 1 82 ? -17.531 -6.215 -9.852 1 94.38 82 PRO A N 1
ATOM 625 C CA . PRO A 1 82 ? -17.375 -6.941 -11.117 1 94.38 82 PRO A CA 1
ATOM 626 C C . PRO A 1 82 ? -15.961 -6.867 -11.664 1 94.38 82 PRO A C 1
ATOM 628 O O . PRO A 1 82 ? -15.547 -7.738 -12.438 1 94.38 82 PRO A O 1
ATOM 631 N N . GLU A 1 83 ? -15.242 -5.871 -11.227 1 94.5 83 GLU A N 1
ATOM 632 C CA . GLU A 1 83 ? -13.867 -5.688 -11.695 1 94.5 83 GLU A CA 1
ATOM 633 C C . GLU A 1 83 ? -12.977 -6.848 -11.266 1 94.5 83 GLU A C 1
ATOM 635 O O . GLU A 1 83 ? -11.961 -7.125 -11.898 1 94.5 83 GLU A O 1
ATOM 640 N N . LEU A 1 84 ? -13.367 -7.527 -10.242 1 96.44 84 LEU A N 1
ATOM 641 C CA . LEU A 1 84 ? -12.562 -8.633 -9.727 1 96.44 84 LEU A CA 1
ATOM 642 C C . LEU A 1 84 ? -12.445 -9.742 -10.766 1 96.44 84 LEU A C 1
ATOM 644 O O . LEU A 1 84 ? -11.359 -10.305 -10.953 1 96.44 84 LEU A O 1
ATOM 648 N N . ASP A 1 85 ? -13.477 -9.992 -11.445 1 96.06 85 ASP A N 1
ATOM 649 C CA . ASP A 1 85 ? -13.469 -11.023 -12.477 1 96.06 85 ASP A CA 1
ATOM 650 C C . ASP A 1 85 ? -12.539 -10.641 -13.625 1 96.06 85 ASP A C 1
ATOM 652 O O . ASP A 1 85 ? -11.891 -11.5 -14.219 1 96.06 85 ASP A O 1
ATOM 656 N N . VAL A 1 86 ? -12.523 -9.398 -13.961 1 96.19 86 VAL A N 1
ATOM 657 C CA . VAL A 1 86 ? -11.641 -8.898 -15.008 1 96.19 86 VAL A CA 1
ATOM 658 C C . VAL A 1 86 ? -10.188 -9.133 -14.617 1 96.19 86 VAL A C 1
ATOM 660 O O . VAL A 1 86 ? -9.383 -9.586 -15.43 1 96.19 86 VAL A O 1
ATOM 663 N N . ILE A 1 87 ? -9.914 -8.867 -13.367 1 96.81 87 ILE A N 1
ATOM 664 C CA . ILE A 1 87 ? -8.562 -9.055 -12.859 1 96.81 87 ILE A CA 1
ATOM 665 C C . ILE A 1 87 ? -8.195 -10.539 -12.906 1 96.81 87 ILE A C 1
ATOM 667 O O . ILE A 1 87 ? -7.082 -10.898 -13.297 1 96.81 87 ILE A O 1
ATOM 671 N N . TYR A 1 88 ? -9.102 -11.414 -12.492 1 97.62 88 TYR A N 1
ATOM 672 C CA . TYR A 1 88 ? -8.852 -12.852 -12.531 1 97.62 88 TYR A CA 1
ATOM 673 C C . TYR A 1 88 ? -8.523 -13.312 -13.945 1 97.62 88 TYR A C 1
ATOM 675 O O . TYR A 1 88 ? -7.578 -14.07 -14.156 1 97.62 88 TYR A O 1
ATOM 683 N N . LYS A 1 89 ? -9.297 -12.867 -14.891 1 97.81 89 LYS A N 1
ATOM 684 C CA . LYS A 1 89 ? -9.078 -13.227 -16.281 1 97.81 89 LYS A CA 1
ATOM 685 C C . LYS A 1 89 ? -7.703 -12.766 -16.766 1 97.81 89 LYS A C 1
ATOM 687 O O . LYS A 1 89 ? -6.996 -13.5 -17.453 1 97.81 89 LYS A O 1
ATOM 692 N N . GLU A 1 90 ? -7.379 -11.555 -16.422 1 97.69 90 GLU A N 1
ATOM 693 C CA . GLU A 1 90 ? -6.07 -11.016 -16.781 1 97.69 90 GLU A CA 1
ATOM 694 C C . GLU A 1 90 ? -4.945 -11.844 -16.172 1 97.69 90 GLU A C 1
ATOM 696 O O . GLU A 1 90 ? -3.955 -12.148 -16.844 1 97.69 90 GLU A O 1
ATOM 701 N N . MET A 1 91 ? -5.09 -12.203 -14.859 1 97.12 91 MET A N 1
ATOM 702 C CA . MET A 1 91 ? -4.082 -13 -14.164 1 97.12 91 MET A CA 1
ATOM 703 C C . MET A 1 91 ? -3.922 -14.367 -14.82 1 97.12 91 MET A C 1
ATOM 705 O O . MET A 1 91 ? -2.799 -14.836 -15.016 1 97.12 91 MET A O 1
ATOM 709 N N . ALA A 1 92 ? -5 -14.938 -15.07 1 97.44 92 ALA A N 1
ATOM 710 C CA . ALA A 1 92 ? -4.957 -16.25 -15.727 1 97.44 92 ALA A CA 1
ATOM 711 C C . ALA A 1 92 ? -4.266 -16.156 -17.078 1 97.44 92 ALA A C 1
ATOM 713 O O . ALA A 1 92 ? -3.365 -16.953 -17.375 1 97.44 92 ALA A O 1
ATOM 714 N N . SER A 1 93 ? -4.664 -15.211 -17.891 1 97.38 93 SER A N 1
ATOM 715 C CA . SER A 1 93 ? -4.145 -15.055 -19.25 1 97.38 93 SER A CA 1
ATOM 716 C C . SER A 1 93 ? -2.646 -14.766 -19.234 1 97.38 93 SER A C 1
ATOM 718 O O . SER A 1 93 ? -1.9 -15.305 -20.062 1 97.38 93 SER A O 1
ATOM 720 N N . ASN A 1 94 ? -2.148 -13.938 -18.344 1 95.31 94 ASN A N 1
ATOM 721 C CA . ASN A 1 94 ? -0.746 -13.539 -18.266 1 95.31 94 ASN A CA 1
ATOM 722 C C . ASN A 1 94 ? 0.13 -14.68 -17.75 1 95.31 94 ASN A C 1
ATOM 724 O O . ASN A 1 94 ? 1.306 -14.773 -18.109 1 95.31 94 ASN A O 1
ATOM 728 N N . HIS A 1 95 ? -0.435 -15.594 -16.906 1 96 95 HIS A N 1
ATOM 729 C CA . HIS A 1 95 ? 0.384 -16.547 -16.172 1 96 95 HIS A CA 1
ATOM 730 C C . HIS A 1 95 ? 0.298 -17.938 -16.781 1 96 95 HIS A C 1
ATOM 732 O O . HIS A 1 95 ? 1.251 -18.719 -16.703 1 96 95 HIS A O 1
ATOM 738 N N . LYS A 1 96 ? -0.715 -18.172 -17.484 1 95.19 96 LYS A N 1
ATOM 739 C CA . LYS A 1 96 ? -0.899 -19.5 -18.078 1 95.19 96 LYS A CA 1
ATOM 740 C C . LYS A 1 96 ? 0.22 -19.828 -19.062 1 95.19 96 LYS A C 1
ATOM 742 O O . LYS A 1 96 ? 0.797 -20.922 -19.016 1 95.19 96 LYS A O 1
ATOM 747 N N . PRO A 1 97 ? 0.601 -18.938 -19.953 1 94.19 97 PRO A N 1
ATOM 748 C CA . PRO A 1 97 ? 1.663 -19.25 -20.922 1 94.19 97 PRO A CA 1
ATOM 749 C C . PRO A 1 97 ? 3 -19.547 -20.234 1 94.19 97 PRO A C 1
ATOM 751 O O . PRO A 1 97 ? 3.889 -20.141 -20.844 1 94.19 97 PRO A O 1
ATOM 754 N N . ARG A 1 98 ? 3.107 -19.156 -18.984 1 92.06 98 ARG A N 1
ATOM 755 C CA . ARG A 1 98 ? 4.344 -19.359 -18.25 1 92.06 98 ARG A CA 1
ATOM 756 C C . ARG A 1 98 ? 4.27 -20.641 -17.406 1 92.06 98 ARG A C 1
ATOM 758 O O . ARG A 1 98 ? 5.172 -20.906 -16.609 1 92.06 98 ARG A O 1
ATOM 765 N N . GLY A 1 99 ? 3.146 -21.297 -17.516 1 92.69 99 GLY A N 1
ATOM 766 C CA . GLY A 1 99 ? 2.975 -22.562 -16.812 1 92.69 99 GLY A CA 1
ATOM 767 C C . GLY A 1 99 ? 2.502 -22.375 -15.383 1 92.69 99 GLY A C 1
ATOM 768 O O . GLY A 1 99 ? 2.59 -23.297 -14.57 1 92.69 99 GLY A O 1
ATOM 769 N N . VAL A 1 100 ? 2.092 -21.203 -15.039 1 95.38 100 VAL A N 1
ATOM 770 C CA . VAL A 1 100 ? 1.56 -20.938 -13.703 1 95.38 100 VAL A CA 1
ATOM 771 C C . VAL A 1 100 ? 0.06 -21.219 -13.68 1 95.38 100 VAL A C 1
ATOM 773 O O . VAL A 1 100 ? -0.721 -20.547 -14.352 1 95.38 100 VAL A O 1
ATOM 776 N N . MET A 1 101 ? -0.271 -22.266 -12.914 1 96.12 101 MET A N 1
ATOM 777 C CA . MET A 1 101 ? -1.652 -22.734 -12.812 1 96.12 101 MET A CA 1
ATOM 778 C C . MET A 1 101 ? -2.186 -22.547 -11.398 1 96.12 101 MET A C 1
ATOM 780 O O . MET A 1 101 ? -1.548 -21.906 -10.57 1 96.12 101 MET A O 1
ATOM 784 N N . LYS A 1 102 ? -3.381 -23.047 -11.164 1 97.12 102 LYS A N 1
ATOM 785 C CA . LYS A 1 102 ? -4.094 -22.844 -9.906 1 97.12 102 LYS A CA 1
ATOM 786 C C . LYS A 1 102 ? -3.205 -23.188 -8.711 1 97.12 102 LYS A C 1
ATOM 788 O O . LYS A 1 102 ? -3.193 -22.453 -7.715 1 97.12 102 LYS A O 1
ATOM 793 N N . GLN A 1 103 ? -2.471 -24.25 -8.844 1 96.75 103 GLN A N 1
ATOM 794 C CA . GLN A 1 103 ? -1.652 -24.688 -7.723 1 96.75 103 GLN A CA 1
ATOM 795 C C . GLN A 1 103 ? -0.59 -23.656 -7.371 1 96.75 103 GLN A C 1
ATOM 797 O O . GLN A 1 103 ? -0.332 -23.406 -6.195 1 96.75 103 GLN A O 1
ATOM 802 N N . GLN A 1 104 ? 0.061 -23.062 -8.352 1 97.19 104 GLN A N 1
ATOM 803 C CA . GLN A 1 104 ? 1.08 -22.047 -8.102 1 97.19 104 GLN A CA 1
ATOM 804 C C . GLN A 1 104 ? 0.476 -20.812 -7.438 1 97.19 104 GLN A C 1
ATOM 806 O O . GLN A 1 104 ? 1.121 -20.172 -6.609 1 97.19 104 GLN A O 1
ATOM 811 N N . PHE A 1 105 ? -0.755 -20.469 -7.785 1 97.69 105 PHE A N 1
ATOM 812 C CA . PHE A 1 105 ? -1.438 -19.359 -7.117 1 97.69 105 PHE A CA 1
ATOM 813 C C . PHE A 1 105 ? -1.735 -19.719 -5.664 1 97.69 105 PHE A C 1
ATOM 815 O O . PHE A 1 105 ? -1.647 -18.844 -4.785 1 97.69 105 PHE A O 1
ATOM 822 N N . LYS A 1 106 ? -2.104 -20.969 -5.426 1 98 106 LYS A N 1
ATOM 823 C CA . LYS A 1 106 ? -2.318 -21.406 -4.051 1 98 106 LYS A CA 1
ATOM 824 C C . LYS A 1 106 ? -1.032 -21.312 -3.236 1 98 106 LYS A C 1
ATOM 826 O O . LYS A 1 106 ? -1.043 -20.844 -2.096 1 98 106 LYS A O 1
ATOM 831 N N . ASP A 1 107 ? 0.046 -21.75 -3.834 1 98.19 107 ASP A N 1
ATOM 832 C CA . ASP A 1 107 ? 1.345 -21.672 -3.172 1 98.19 107 ASP A CA 1
ATOM 833 C C . ASP A 1 107 ? 1.721 -20.219 -2.857 1 98.19 107 ASP A C 1
ATOM 835 O O . ASP A 1 107 ? 2.211 -19.922 -1.767 1 98.19 107 ASP A O 1
ATOM 839 N N . MET A 1 108 ? 1.511 -19.375 -3.809 1 97.88 108 MET A N 1
ATOM 840 C CA . MET A 1 108 ? 1.754 -17.953 -3.609 1 97.88 108 MET A CA 1
ATOM 841 C C . MET A 1 108 ? 0.894 -17.406 -2.473 1 97.88 108 MET A C 1
ATOM 843 O O . MET A 1 108 ? 1.378 -16.656 -1.628 1 97.88 108 MET A O 1
ATOM 847 N N . GLY A 1 109 ? -0.395 -17.781 -2.459 1 98.12 109 GLY A N 1
ATOM 848 C CA . GLY A 1 109 ? -1.29 -17.344 -1.397 1 98.12 109 GLY A CA 1
ATOM 849 C C . GLY A 1 109 ? -0.803 -17.734 -0.014 1 98.12 109 GLY A C 1
ATOM 850 O O . GLY A 1 109 ? -0.872 -16.922 0.92 1 98.12 109 GLY A O 1
ATOM 851 N N . GLN A 1 110 ? -0.304 -18.922 0.088 1 98.25 110 GLN A N 1
ATOM 852 C CA . GLN A 1 110 ? 0.215 -19.391 1.369 1 98.25 110 GLN A CA 1
ATOM 853 C C . GLN A 1 110 ? 1.437 -18.578 1.795 1 98.25 110 GLN A C 1
ATOM 855 O O . GLN A 1 110 ? 1.586 -18.234 2.973 1 98.25 110 GLN A O 1
ATOM 860 N N . ALA A 1 111 ? 2.309 -18.297 0.887 1 98.31 111 ALA A N 1
ATOM 861 C CA . ALA A 1 111 ? 3.482 -17.469 1.173 1 98.31 111 ALA A CA 1
ATOM 862 C C . ALA A 1 111 ? 3.074 -16.062 1.59 1 98.31 111 ALA A C 1
ATOM 864 O O . ALA A 1 111 ? 3.637 -15.5 2.531 1 98.31 111 ALA A O 1
ATOM 865 N N . ILE A 1 112 ? 2.064 -15.516 0.915 1 98.38 112 ILE A N 1
ATOM 866 C CA . ILE A 1 112 ? 1.575 -14.172 1.194 1 98.38 112 ILE A CA 1
ATOM 867 C C . ILE A 1 112 ? 1.007 -14.109 2.611 1 98.38 112 ILE A C 1
ATOM 869 O O . ILE A 1 112 ? 1.377 -13.234 3.398 1 98.38 112 ILE A O 1
ATOM 873 N N . VAL A 1 113 ? 0.195 -15.047 2.959 1 98.25 113 VAL A N 1
ATOM 874 C CA . VAL A 1 113 ? -0.46 -15.055 4.262 1 98.25 113 VAL A CA 1
ATOM 875 C C . VAL A 1 113 ? 0.589 -15.141 5.367 1 98.25 113 VAL A C 1
ATOM 877 O O . VAL A 1 113 ? 0.511 -14.414 6.363 1 98.25 113 VAL A O 1
ATOM 880 N N . THR A 1 114 ? 1.552 -15.977 5.191 1 98.12 114 THR A N 1
ATOM 881 C CA . THR A 1 114 ? 2.604 -16.125 6.191 1 98.12 114 THR A CA 1
ATOM 882 C C . THR A 1 114 ? 3.416 -14.844 6.32 1 98.12 114 THR A C 1
ATOM 884 O O . THR A 1 114 ? 3.648 -14.359 7.43 1 98.12 114 THR A O 1
ATOM 887 N N . ALA A 1 115 ? 3.818 -14.281 5.215 1 97.38 115 ALA A N 1
ATOM 888 C CA . ALA A 1 115 ? 4.621 -13.062 5.219 1 97.38 115 ALA A CA 1
ATOM 889 C C . ALA A 1 115 ? 3.863 -11.914 5.879 1 97.38 115 ALA A C 1
ATOM 891 O O . ALA A 1 115 ? 4.414 -11.195 6.723 1 97.38 115 ALA A O 1
ATOM 892 N N . LEU A 1 116 ? 2.578 -11.742 5.531 1 97.06 116 LEU A N 1
ATOM 893 C CA . LEU A 1 116 ? 1.783 -10.641 6.074 1 97.06 116 LEU A CA 1
ATOM 894 C C . LEU A 1 116 ? 1.546 -10.828 7.566 1 97.06 116 LEU A C 1
ATOM 896 O O . LEU A 1 116 ? 1.549 -9.859 8.328 1 97.06 116 LEU A O 1
ATOM 900 N N . SER A 1 117 ? 1.319 -12.023 7.941 1 96.88 117 SER A N 1
ATOM 901 C CA . SER A 1 117 ? 1.153 -12.32 9.359 1 96.88 117 SER A CA 1
ATOM 902 C C . SER A 1 117 ? 2.395 -11.922 10.156 1 96.88 117 SER A C 1
ATOM 904 O O . SER A 1 117 ? 2.285 -11.344 11.234 1 96.88 117 SER A O 1
ATOM 906 N N . GLU A 1 118 ? 3.547 -12.25 9.656 1 96.44 118 GLU A N 1
ATOM 907 C CA . GLU A 1 118 ? 4.805 -11.906 10.312 1 96.44 118 GLU A CA 1
ATOM 908 C C . GLU A 1 118 ? 4.98 -10.391 10.406 1 96.44 118 GLU A C 1
ATOM 910 O O . GLU A 1 118 ? 5.387 -9.875 11.445 1 96.44 118 GLU A O 1
ATOM 915 N N . ILE A 1 119 ? 4.676 -9.703 9.352 1 93.75 119 ILE A N 1
ATOM 916 C CA . ILE A 1 119 ? 4.84 -8.258 9.305 1 93.75 119 ILE A CA 1
ATOM 917 C C . ILE A 1 119 ? 3.869 -7.594 10.273 1 93.75 119 ILE A C 1
ATOM 919 O O . ILE A 1 119 ? 4.254 -6.699 11.031 1 93.75 119 ILE A O 1
ATOM 923 N N . GLN A 1 120 ? 2.621 -8.031 10.289 1 91.94 120 GLN A N 1
ATOM 924 C CA . GLN A 1 120 ? 1.604 -7.457 11.172 1 91.94 120 GLN A CA 1
ATOM 925 C C . GLN A 1 120 ? 1.945 -7.699 12.633 1 91.94 120 GLN A C 1
ATOM 927 O O . GLN A 1 120 ? 1.744 -6.82 13.477 1 91.94 120 GLN A O 1
ATOM 932 N N . SER A 1 121 ? 2.416 -8.844 12.898 1 90.25 121 SER A N 1
ATOM 933 C CA . SER A 1 121 ? 2.791 -9.18 14.266 1 90.25 121 SER A CA 1
ATOM 934 C C . SER A 1 121 ? 3.918 -8.281 14.766 1 90.25 121 SER A C 1
ATOM 936 O O . SER A 1 121 ? 3.893 -7.824 15.914 1 90.25 121 SER A O 1
ATOM 938 N N . LYS A 1 122 ? 4.84 -8 14 1 88.5 122 LYS A N 1
ATOM 939 C CA . LYS A 1 122 ? 5.965 -7.145 14.359 1 88.5 122 LYS A CA 1
ATOM 940 C C . LYS A 1 122 ? 5.5 -5.727 14.664 1 88.5 122 LYS A C 1
ATOM 942 O O . LYS A 1 122 ? 6.09 -5.047 15.508 1 88.5 122 LYS A O 1
ATOM 947 N N . SER A 1 123 ? 4.418 -5.348 14.055 1 82.25 123 SER A N 1
ATOM 948 C CA . SER A 1 123 ? 3.908 -3.99 14.242 1 82.25 123 SER A CA 1
ATOM 949 C C . SER A 1 123 ? 2.9 -3.932 15.383 1 82.25 123 SER A C 1
ATOM 951 O O . SER A 1 123 ? 2.377 -2.861 15.695 1 82.25 123 SER A O 1
ATOM 953 N N . GLY A 1 124 ? 2.627 -5.098 15.977 1 81.44 124 GLY A N 1
ATOM 954 C CA . GLY A 1 124 ? 1.702 -5.148 17.094 1 81.44 124 GLY A CA 1
ATOM 955 C C . GLY A 1 124 ? 0.247 -5.156 16.672 1 81.44 124 GLY A C 1
ATOM 956 O O . GLY A 1 124 ? -0.645 -4.887 17.484 1 81.44 124 GLY A O 1
ATOM 957 N N . GLY A 1 125 ? -0.003 -5.359 15.414 1 83.56 125 GLY A N 1
ATOM 958 C CA . GLY A 1 125 ? -1.372 -5.383 14.922 1 83.56 125 GLY A CA 1
ATOM 959 C C . GLY A 1 125 ? -2.004 -6.758 14.977 1 83.56 125 GLY A C 1
ATOM 960 O O . GLY A 1 125 ? -1.314 -7.758 15.203 1 83.56 125 GLY A O 1
ATOM 961 N N . SER A 1 126 ? -3.303 -6.758 14.875 1 88.12 126 SER A N 1
ATOM 962 C CA . SER A 1 126 ? -4.031 -8.023 14.781 1 88.12 126 SER A CA 1
ATOM 963 C C . SER A 1 126 ? -4.07 -8.531 13.344 1 88.12 126 SER A C 1
ATOM 965 O O . SER A 1 126 ? -4.035 -7.738 12.398 1 88.12 126 SER A O 1
ATOM 967 N N . PHE A 1 127 ? -4.055 -9.781 13.242 1 92.81 127 PHE A N 1
ATOM 968 C CA . PHE A 1 127 ? -4.086 -10.438 11.938 1 92.81 127 PHE A CA 1
ATOM 969 C C . PHE A 1 127 ? -5 -11.656 11.961 1 92.81 127 PHE A C 1
ATOM 971 O O . PHE A 1 127 ? -4.754 -12.602 12.711 1 92.81 127 PHE A O 1
ATOM 978 N N . ASP A 1 128 ? -6.062 -11.578 11.203 1 94.31 128 ASP A N 1
ATOM 979 C CA . ASP A 1 128 ? -6.98 -12.703 11.07 1 94.31 128 ASP A CA 1
ATOM 980 C C . ASP A 1 128 ? -6.535 -13.648 9.953 1 94.31 128 ASP A C 1
ATOM 982 O O . ASP A 1 128 ? -6.992 -13.531 8.82 1 94.31 128 ASP A O 1
ATOM 986 N N . ARG A 1 129 ? -5.793 -14.656 10.359 1 96.25 129 ARG A N 1
ATOM 987 C CA . ARG A 1 129 ? -5.188 -15.57 9.391 1 96.25 129 ARG A CA 1
ATOM 988 C C . ARG A 1 129 ? -6.258 -16.312 8.594 1 96.25 129 ARG A C 1
ATOM 990 O O . ARG A 1 129 ? -6.121 -16.484 7.379 1 96.25 129 ARG A O 1
ATOM 997 N N . ALA A 1 130 ? -7.301 -16.75 9.25 1 96.44 130 ALA A N 1
ATOM 998 C CA . ALA A 1 130 ? -8.352 -17.531 8.594 1 96.44 130 ALA A CA 1
ATOM 999 C C . ALA A 1 130 ? -9.008 -16.719 7.477 1 96.44 130 ALA A C 1
ATOM 1001 O O . ALA A 1 130 ? -9.297 -17.25 6.402 1 96.44 130 ALA A O 1
ATOM 1002 N N . THR A 1 131 ? -9.234 -15.453 7.715 1 97.12 131 THR A N 1
ATOM 1003 C CA . THR A 1 131 ? -9.836 -14.578 6.715 1 97.12 131 THR A CA 1
ATOM 1004 C C . THR A 1 131 ? -8.922 -14.438 5.5 1 97.12 131 THR A C 1
ATOM 1006 O O . THR A 1 131 ? -9.375 -14.531 4.359 1 97.12 131 THR A O 1
ATOM 1009 N N . TRP A 1 132 ? -7.68 -14.25 5.703 1 97.75 132 TRP A N 1
ATOM 1010 C CA . TRP A 1 132 ? -6.719 -14.102 4.617 1 97.75 132 TRP A CA 1
ATOM 1011 C C . TRP A 1 132 ? -6.559 -15.406 3.848 1 97.75 132 TRP A C 1
ATOM 1013 O O . TRP A 1 132 ? -6.465 -15.406 2.617 1 97.75 132 TRP A O 1
ATOM 1023 N N . GLU A 1 133 ? -6.527 -16.516 4.547 1 97.69 133 GLU A N 1
ATOM 1024 C CA . GLU A 1 133 ? -6.434 -17.812 3.879 1 97.69 133 GLU A CA 1
ATOM 1025 C C . GLU A 1 133 ? -7.656 -18.078 3.004 1 97.69 133 GLU A C 1
ATOM 1027 O O . GLU A 1 133 ? -7.527 -18.562 1.877 1 97.69 133 GLU A O 1
ATOM 1032 N N . ALA A 1 134 ? -8.773 -17.781 3.564 1 97.12 134 ALA A N 1
ATOM 1033 C CA . ALA A 1 134 ? -9.992 -17.922 2.781 1 97.12 134 ALA A CA 1
ATOM 1034 C C . ALA A 1 134 ? -9.961 -17.047 1.539 1 97.12 134 ALA A C 1
ATOM 1036 O O . ALA A 1 134 ? -10.422 -17.453 0.468 1 97.12 134 ALA A O 1
ATOM 1037 N N . LEU A 1 135 ? -9.469 -15.875 1.666 1 97.31 135 LEU A N 1
ATOM 1038 C CA . LEU A 1 135 ? -9.359 -14.945 0.548 1 97.31 135 LEU A CA 1
ATOM 1039 C C . LEU A 1 135 ? -8.484 -15.523 -0.561 1 97.31 135 LEU A C 1
ATOM 1041 O O . LEU A 1 135 ? -8.906 -15.578 -1.72 1 97.31 135 LEU A O 1
ATOM 1045 N N . PHE A 1 136 ? -7.367 -15.992 -0.235 1 97.38 136 PHE A N 1
ATOM 1046 C CA . PHE A 1 136 ? -6.445 -16.406 -1.283 1 97.38 136 PHE A CA 1
ATOM 1047 C C . PHE A 1 136 ? -6.852 -17.766 -1.857 1 97.38 136 PHE A C 1
ATOM 1049 O O . PHE A 1 136 ? -6.551 -18.062 -3.014 1 97.38 136 PHE A O 1
ATOM 1056 N N . GLU A 1 137 ? -7.566 -18.562 -1.048 1 96.69 137 GLU A N 1
ATOM 1057 C CA . GLU A 1 137 ? -8.203 -19.719 -1.65 1 96.69 137 GLU A CA 1
ATOM 1058 C C . GLU A 1 137 ? -9.219 -19.312 -2.715 1 96.69 137 GLU A C 1
ATOM 1060 O O . GLU A 1 137 ? -9.258 -19.906 -3.799 1 96.69 137 GLU A O 1
ATOM 1065 N N . SER A 1 138 ? -9.984 -18.359 -2.391 1 96.81 138 SER A N 1
ATOM 1066 C CA . SER A 1 138 ? -10.984 -17.859 -3.326 1 96.81 138 SER A CA 1
ATOM 1067 C C . SER A 1 138 ? -10.32 -17.25 -4.559 1 96.81 138 SER A C 1
ATOM 1069 O O . SER A 1 138 ? -10.797 -17.438 -5.684 1 96.81 138 SER A O 1
ATOM 1071 N N . VAL A 1 139 ? -9.266 -16.516 -4.391 1 97.25 139 VAL A N 1
ATOM 1072 C CA . VAL A 1 139 ? -8.531 -15.891 -5.484 1 97.25 139 VAL A CA 1
ATOM 1073 C C . VAL A 1 139 ? -7.98 -16.953 -6.422 1 97.25 139 VAL A C 1
ATOM 1075 O O . VAL A 1 139 ? -8.141 -16.875 -7.641 1 97.25 139 VAL A O 1
ATOM 1078 N N . ALA A 1 140 ? -7.328 -17.938 -5.836 1 97.5 140 ALA A N 1
ATOM 1079 C CA . ALA A 1 140 ? -6.777 -19.031 -6.648 1 97.5 140 ALA A CA 1
ATOM 1080 C C . ALA A 1 140 ? -7.875 -19.734 -7.441 1 97.5 140 ALA A C 1
ATOM 1082 O O . ALA A 1 140 ? -7.695 -20.047 -8.617 1 97.5 140 ALA A O 1
ATOM 1083 N N . ASN A 1 141 ? -9 -20 -6.77 1 96.94 141 ASN A N 1
ATOM 1084 C CA . ASN A 1 141 ? -10.133 -20.625 -7.445 1 96.94 141 ASN A CA 1
ATOM 1085 C C . ASN A 1 141 ? -10.68 -19.734 -8.562 1 96.94 141 ASN A C 1
ATOM 1087 O O . ASN A 1 141 ? -11.023 -20.234 -9.633 1 96.94 141 ASN A O 1
ATOM 1091 N N . GLY A 1 142 ? -10.805 -18.469 -8.297 1 96.62 142 GLY A N 1
ATOM 1092 C CA . GLY A 1 142 ? -11.289 -17.531 -9.297 1 96.62 142 GLY A CA 1
ATOM 1093 C C . GLY A 1 142 ? -10.414 -17.469 -10.531 1 96.62 142 GLY A C 1
ATOM 1094 O O . GLY A 1 142 ? -10.906 -17.516 -11.656 1 96.62 142 GLY A O 1
ATOM 1095 N N . ILE A 1 143 ? -9.102 -17.375 -10.281 1 97.12 143 ILE A N 1
ATOM 1096 C CA . ILE A 1 143 ? -8.156 -17.328 -11.398 1 97.12 143 ILE A CA 1
ATOM 1097 C C . ILE A 1 143 ? -8.188 -18.656 -12.141 1 97.12 143 ILE A C 1
ATOM 1099 O O . ILE A 1 143 ? -8.172 -18.688 -13.375 1 97.12 143 ILE A O 1
ATOM 1103 N N . GLY A 1 144 ? -8.266 -19.734 -11.391 1 96.25 144 GLY A N 1
ATOM 1104 C CA . GLY A 1 144 ? -8.266 -21.078 -11.945 1 96.25 144 GLY A CA 1
ATOM 1105 C C . GLY A 1 144 ? -9.414 -21.344 -12.898 1 96.25 144 GLY A C 1
ATOM 1106 O O . GLY A 1 144 ? -9.297 -22.156 -13.812 1 96.25 144 GLY A O 1
ATOM 1107 N N . GLN A 1 145 ? -10.523 -20.688 -12.781 1 95.56 145 GLN A N 1
ATOM 1108 C CA . GLN A 1 145 ? -11.688 -20.859 -13.641 1 95.56 145 GLN A CA 1
ATOM 1109 C C . GLN A 1 145 ? -11.391 -20.422 -15.07 1 95.56 145 GLN A C 1
ATOM 1111 O O . GLN A 1 145 ? -12.094 -20.812 -16 1 95.56 145 GLN A O 1
ATOM 1116 N N . TYR A 1 146 ? -10.398 -19.703 -15.227 1 95.38 146 TYR A N 1
ATOM 1117 C CA . TYR A 1 146 ? -10.102 -19.156 -16.547 1 95.38 146 TYR A CA 1
ATOM 1118 C C . TYR A 1 146 ? -8.844 -19.797 -17.125 1 95.38 146 TYR A C 1
ATOM 1120 O O . TYR A 1 146 ? -8.305 -19.312 -18.125 1 95.38 146 TYR A O 1
ATOM 1128 N N . GLN A 1 147 ? -8.312 -20.703 -16.469 1 92.44 147 GLN A N 1
ATOM 1129 C CA . GLN A 1 147 ? -7.129 -21.406 -16.938 1 92.44 147 GLN A CA 1
ATOM 1130 C C . GLN A 1 147 ? -7.516 -22.719 -17.641 1 92.44 147 GLN A C 1
ATOM 1132 O O . GLN A 1 147 ? -8.516 -23.344 -17.281 1 92.44 147 GLN A O 1
ATOM 1137 N N . MET B 1 1 ? -15.109 12.484 14.195 1 59.03 1 MET B N 1
ATOM 1138 C CA . MET B 1 1 ? -16.078 12.273 13.133 1 59.03 1 MET B CA 1
ATOM 1139 C C . MET B 1 1 ? -16 10.844 12.594 1 59.03 1 MET B C 1
ATOM 1141 O O . MET B 1 1 ? -14.93 10.234 12.594 1 59.03 1 MET B O 1
ATOM 1145 N N . SER B 1 2 ? -17.172 10.219 12.492 1 80.44 2 SER B N 1
ATOM 1146 C CA . SER B 1 2 ? -17.281 8.867 11.953 1 80.44 2 SER B CA 1
ATOM 1147 C C . SER B 1 2 ? -17.547 8.898 10.453 1 80.44 2 SER B C 1
ATOM 1149 O O . SER B 1 2 ? -18.266 9.766 9.961 1 80.44 2 SER B O 1
ATOM 1151 N N . PHE B 1 3 ? -16.75 8.25 9.672 1 91.81 3 PHE B N 1
ATOM 1152 C CA . PHE B 1 3 ? -16.969 8.047 8.25 1 91.81 3 PHE B CA 1
ATOM 1153 C C . PHE B 1 3 ? -17.953 6.914 8 1 91.81 3 PHE B C 1
ATOM 1155 O O . PHE B 1 3 ? -17.984 5.938 8.758 1 91.81 3 PHE B O 1
ATOM 1162 N N . SER B 1 4 ? -18.766 7.184 6.922 1 94.44 4 SER B N 1
ATOM 1163 C CA . SER B 1 4 ? -19.672 6.098 6.566 1 94.44 4 SER B CA 1
ATOM 1164 C C . SER B 1 4 ? -18.906 4.883 6.051 1 94.44 4 SER B C 1
ATOM 1166 O O . SER B 1 4 ? -17.75 5.004 5.633 1 94.44 4 SER B O 1
ATOM 1168 N N . ALA B 1 5 ? -19.625 3.73 6.121 1 93 5 ALA B N 1
ATOM 1169 C CA . ALA B 1 5 ? -19.016 2.508 5.602 1 93 5 ALA B CA 1
ATOM 1170 C C . ALA B 1 5 ? -18.656 2.66 4.129 1 93 5 ALA B C 1
ATOM 1172 O O . ALA B 1 5 ? -17.609 2.154 3.686 1 93 5 ALA B O 1
ATOM 1173 N N . ALA B 1 6 ? -19.469 3.361 3.369 1 93.44 6 ALA B N 1
ATOM 1174 C CA . ALA B 1 6 ? -19.219 3.58 1.945 1 93.44 6 ALA B CA 1
ATOM 1175 C C . ALA B 1 6 ? -18 4.461 1.727 1 93.44 6 ALA B C 1
ATOM 1177 O O . ALA B 1 6 ? -17.219 4.23 0.796 1 93.44 6 ALA B O 1
ATOM 1178 N N . GLN B 1 7 ? -17.812 5.461 2.52 1 95.06 7 GLN B N 1
ATOM 1179 C CA . GLN B 1 7 ? -16.656 6.336 2.426 1 95.06 7 GLN B CA 1
ATOM 1180 C C . GLN B 1 7 ? -15.375 5.578 2.752 1 95.06 7 GLN B C 1
ATOM 1182 O O . GLN B 1 7 ? -14.367 5.719 2.049 1 95.06 7 GLN B O 1
ATOM 1187 N N . VAL B 1 8 ? -15.469 4.793 3.844 1 96.38 8 VAL B N 1
ATOM 1188 C CA . VAL B 1 8 ? -14.305 4 4.242 1 96.38 8 VAL B CA 1
ATOM 1189 C C . VAL B 1 8 ? -13.945 3.018 3.131 1 96.38 8 VAL B C 1
ATOM 1191 O O . VAL B 1 8 ? -12.773 2.871 2.779 1 96.38 8 VAL B O 1
ATOM 1194 N N . ASP B 1 9 ? -14.945 2.377 2.566 1 94.38 9 ASP B N 1
ATOM 1195 C CA . ASP B 1 9 ? -14.742 1.443 1.462 1 94.38 9 ASP B CA 1
ATOM 1196 C C . ASP B 1 9 ? -14.062 2.131 0.278 1 94.38 9 ASP B C 1
ATOM 1198 O O . ASP B 1 9 ? -13.148 1.575 -0.329 1 94.38 9 ASP B O 1
ATOM 1202 N N . THR B 1 10 ? -14.461 3.277 -0.016 1 94.5 10 THR B N 1
ATOM 1203 C CA . THR B 1 10 ? -13.953 4.027 -1.16 1 94.5 10 THR B CA 1
ATOM 1204 C C . THR B 1 10 ? -12.477 4.359 -0.977 1 94.5 10 THR B 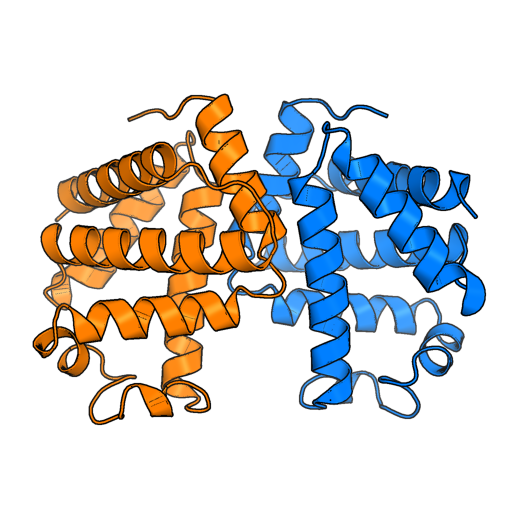C 1
ATOM 1206 O O . THR B 1 10 ? -11.664 4.094 -1.862 1 94.5 10 THR B O 1
ATOM 1209 N N . VAL B 1 11 ? -12.109 4.887 0.154 1 96.88 11 VAL B N 1
ATOM 1210 C CA . VAL B 1 11 ? -10.75 5.371 0.317 1 96.88 11 VAL B CA 1
ATOM 1211 C C . VAL B 1 11 ? -9.789 4.188 0.461 1 96.88 11 VAL B C 1
ATOM 1213 O O . VAL B 1 11 ? -8.672 4.219 -0.054 1 96.88 11 VAL B O 1
ATOM 1216 N N . ARG B 1 12 ? -10.2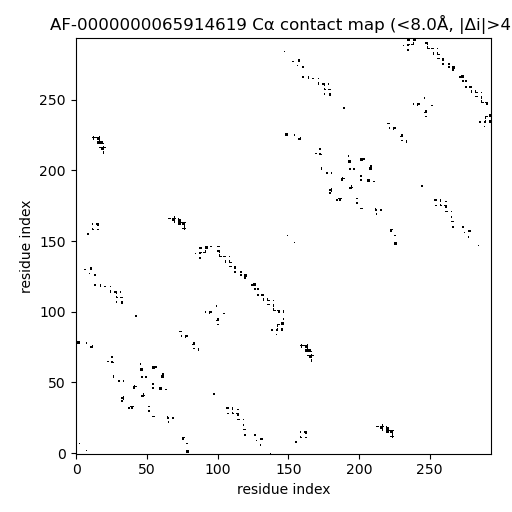42 3.121 1.145 1 96.75 12 ARG B N 1
ATOM 1217 C CA . ARG B 1 12 ? -9.367 1.962 1.296 1 96.75 12 ARG B CA 1
ATOM 1218 C C . ARG B 1 12 ? -9.234 1.2 -0.019 1 96.75 12 ARG B C 1
ATOM 1220 O O . ARG B 1 12 ? -8.156 0.694 -0.344 1 96.75 12 ARG B O 1
ATOM 1227 N N . SER B 1 13 ? -10.312 1.066 -0.763 1 95.62 13 SER B N 1
ATOM 1228 C CA . SER B 1 13 ? -10.211 0.425 -2.07 1 95.62 13 SER B CA 1
ATOM 1229 C C . SER B 1 13 ? -9.273 1.189 -2.992 1 95.62 13 SER B C 1
ATOM 1231 O O . SER B 1 13 ? -8.445 0.587 -3.684 1 95.62 13 SER B O 1
ATOM 1233 N N . ASN B 1 14 ? -9.367 2.512 -2.982 1 95.5 14 ASN B N 1
ATOM 1234 C CA . ASN B 1 14 ? -8.453 3.346 -3.758 1 95.5 14 ASN B CA 1
ATOM 1235 C C . ASN B 1 14 ? -7.004 3.119 -3.35 1 95.5 14 ASN B C 1
ATOM 1237 O O . ASN B 1 14 ? -6.145 2.887 -4.199 1 95.5 14 ASN B O 1
ATOM 1241 N N . TRP B 1 15 ? -6.82 3.189 -2.066 1 96.38 15 TRP B N 1
ATOM 1242 C CA . TRP B 1 15 ? -5.465 3.045 -1.546 1 96.38 15 TRP B CA 1
ATOM 1243 C C . TRP B 1 15 ? -4.863 1.707 -1.958 1 96.38 15 TRP B C 1
ATOM 1245 O O . TRP B 1 15 ? -3.719 1.647 -2.416 1 96.38 15 TRP B O 1
ATOM 1255 N N . CYS B 1 16 ? -5.633 0.641 -1.822 1 95.19 16 CYS B N 1
ATOM 1256 C CA . CYS B 1 16 ? -5.172 -0.688 -2.207 1 95.19 16 CYS B CA 1
ATOM 1257 C C . CYS B 1 16 ? -4.797 -0.73 -3.684 1 95.19 16 CYS B C 1
ATOM 1259 O O . CYS B 1 16 ? -3.74 -1.254 -4.043 1 95.19 16 CYS B O 1
ATOM 1261 N N . SER B 1 17 ? -5.555 -0.167 -4.531 1 94 17 SER B N 1
ATOM 1262 C CA . SER B 1 17 ? -5.363 -0.26 -5.973 1 94 17 SER B CA 1
ATOM 1263 C C . SER B 1 17 ? -4.129 0.515 -6.422 1 94 17 SER B C 1
ATOM 1265 O O . SER B 1 17 ? -3.605 0.286 -7.512 1 94 17 SER B O 1
ATOM 1267 N N . MET B 1 18 ? -3.613 1.354 -5.57 1 93.75 18 MET B N 1
ATOM 1268 C CA . MET B 1 18 ? -2.482 2.193 -5.957 1 93.75 18 MET B CA 1
ATOM 1269 C C . MET B 1 18 ? -1.177 1.642 -5.395 1 93.75 18 MET B C 1
ATOM 1271 O O . MET B 1 18 ? -0.159 2.336 -5.383 1 93.75 18 MET B O 1
ATOM 1275 N N . THR B 1 19 ? -1.211 0.452 -4.996 1 92.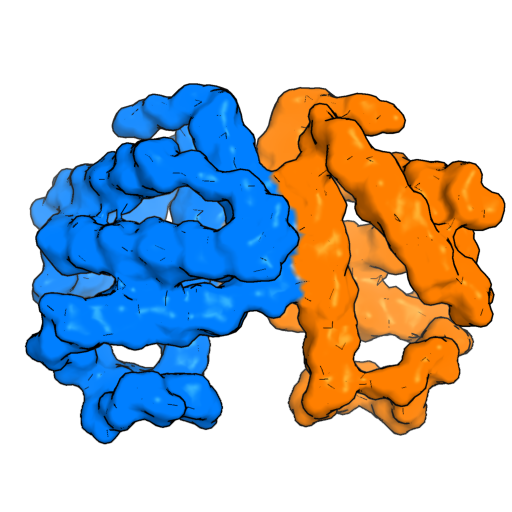88 19 THR B N 1
ATOM 1276 C CA . THR B 1 19 ? -0.064 -0.15 -4.324 1 92.88 19 THR B CA 1
ATOM 1277 C C . THR B 1 19 ? 1.179 -0.079 -5.207 1 92.88 19 THR B C 1
ATOM 1279 O O . THR B 1 19 ? 2.252 0.313 -4.746 1 92.88 19 THR B O 1
ATOM 1282 N N . ALA B 1 20 ? 1.078 -0.311 -6.5 1 90.94 20 ALA B N 1
ATOM 1283 C CA . ALA B 1 20 ? 2.23 -0.351 -7.398 1 90.94 20 ALA B CA 1
ATOM 1284 C C . ALA B 1 20 ? 2.822 1.042 -7.594 1 90.94 20 ALA B C 1
ATOM 1286 O O . ALA B 1 20 ? 3.984 1.18 -7.98 1 90.94 20 ALA B O 1
ATOM 1287 N N . ASP B 1 21 ? 2.07 2.055 -7.281 1 93 21 ASP B N 1
ATOM 1288 C CA . ASP B 1 21 ? 2.477 3.424 -7.578 1 93 21 ASP B CA 1
ATOM 1289 C C . ASP B 1 21 ? 2.629 4.242 -6.297 1 93 21 ASP B C 1
ATOM 1291 O O . ASP B 1 21 ? 2.658 5.473 -6.344 1 93 21 ASP B O 1
ATOM 1295 N N . ILE B 1 22 ? 2.74 3.588 -5.215 1 92.88 22 ILE B N 1
ATOM 1296 C CA . ILE B 1 22 ? 2.672 4.312 -3.949 1 92.88 22 ILE B CA 1
ATOM 1297 C C . ILE B 1 22 ? 3.92 5.172 -3.777 1 92.88 22 ILE B C 1
ATOM 1299 O O . ILE B 1 22 ? 3.85 6.277 -3.23 1 92.88 22 ILE B O 1
ATOM 1303 N N . ASP B 1 23 ? 5.105 4.715 -4.27 1 91.88 23 ASP B N 1
ATOM 1304 C CA . ASP B 1 23 ? 6.32 5.523 -4.207 1 91.88 23 ASP B CA 1
ATOM 1305 C C . ASP B 1 23 ? 6.18 6.781 -5.062 1 91.88 23 ASP B C 1
ATOM 1307 O O . ASP B 1 23 ? 6.543 7.879 -4.625 1 91.88 23 ASP B O 1
ATOM 1311 N N . ALA B 1 24 ? 5.691 6.562 -6.246 1 93.31 24 ALA B N 1
ATOM 1312 C CA . ALA B 1 24 ? 5.469 7.707 -7.125 1 93.31 24 ALA B CA 1
ATOM 1313 C C . ALA B 1 24 ? 4.512 8.711 -6.488 1 93.31 24 ALA B C 1
ATOM 1315 O O . ALA B 1 24 ? 4.707 9.922 -6.609 1 93.31 24 ALA B O 1
ATOM 1316 N N . ALA B 1 25 ? 3.475 8.195 -5.84 1 95.12 25 ALA B N 1
ATOM 1317 C CA . ALA B 1 25 ? 2.541 9.07 -5.129 1 95.12 25 ALA B CA 1
ATOM 1318 C C . ALA B 1 25 ? 3.256 9.867 -4.039 1 95.12 25 ALA B C 1
ATOM 1320 O O . ALA B 1 25 ? 3.018 11.062 -3.885 1 95.12 25 ALA B O 1
ATOM 1321 N N . GLY B 1 26 ? 4.137 9.242 -3.301 1 96.56 26 GLY B N 1
ATOM 1322 C CA . GLY B 1 26 ? 4.879 9.906 -2.24 1 96.56 26 GLY B CA 1
ATOM 1323 C C . GLY B 1 26 ? 5.727 11.055 -2.74 1 96.56 26 GLY B C 1
ATOM 1324 O O . GLY B 1 26 ? 5.699 12.148 -2.166 1 96.56 26 GLY B O 1
ATOM 1325 N N . TYR B 1 27 ? 6.426 10.812 -3.812 1 95.56 27 TYR B N 1
ATOM 1326 C CA . TYR B 1 27 ? 7.242 11.875 -4.391 1 95.56 27 TYR B CA 1
ATOM 1327 C C . TYR B 1 27 ? 6.375 13.039 -4.844 1 95.56 27 TYR B C 1
ATOM 1329 O O . TYR B 1 27 ? 6.703 14.203 -4.586 1 95.56 27 TYR B O 1
ATOM 1337 N N . ARG B 1 28 ? 5.289 12.695 -5.48 1 96.56 28 ARG B N 1
ATOM 1338 C CA . ARG B 1 28 ? 4.398 13.719 -6.016 1 96.56 28 ARG B CA 1
ATOM 1339 C C . ARG B 1 28 ? 3.775 14.547 -4.895 1 96.56 28 ARG B C 1
ATOM 1341 O O . ARG B 1 28 ? 3.602 15.758 -5.027 1 96.56 28 ARG B O 1
ATOM 1348 N N . ILE B 1 29 ? 3.471 13.945 -3.807 1 97.62 29 ILE B N 1
ATOM 1349 C CA . ILE B 1 29 ? 2.904 14.617 -2.643 1 97.62 29 ILE B CA 1
ATOM 1350 C C . ILE B 1 29 ? 3.867 15.688 -2.148 1 97.62 29 ILE B C 1
ATOM 1352 O O . ILE B 1 29 ? 3.48 16.844 -1.988 1 97.62 29 ILE B O 1
ATOM 1356 N N . PHE B 1 30 ? 5.066 15.359 -1.986 1 96.94 30 PHE B N 1
ATOM 1357 C CA . PHE B 1 30 ? 6.016 16.312 -1.435 1 96.94 30 PHE B CA 1
ATOM 1358 C C . PHE B 1 30 ? 6.398 17.359 -2.479 1 96.94 30 PHE B C 1
ATOM 1360 O O . PHE B 1 30 ? 6.641 18.516 -2.145 1 96.94 30 PHE B O 1
ATOM 1367 N N . GLU B 1 31 ? 6.453 16.922 -3.705 1 96 31 GLU B N 1
ATOM 1368 C CA . GLU B 1 31 ? 6.637 17.922 -4.766 1 96 31 GLU B CA 1
ATOM 1369 C C . GLU B 1 31 ? 5.562 19 -4.703 1 96 31 GLU B C 1
ATOM 1371 O O . GLU B 1 31 ? 5.875 20.188 -4.727 1 96 31 GLU B O 1
ATOM 1376 N N . LEU B 1 32 ? 4.324 18.609 -4.602 1 97.31 32 LEU B N 1
ATOM 1377 C CA . LEU B 1 32 ? 3.201 19.547 -4.555 1 97.31 32 LEU B CA 1
ATOM 1378 C C . LEU B 1 32 ? 3.238 20.375 -3.271 1 97.31 32 LEU B C 1
ATOM 1380 O O . LEU B 1 32 ? 2.992 21.578 -3.301 1 97.31 32 LEU B O 1
ATOM 1384 N N . LEU B 1 33 ? 3.564 19.719 -2.195 1 97.25 33 LEU B N 1
ATOM 1385 C CA . LEU B 1 33 ? 3.619 20.422 -0.914 1 97.25 33 LEU B CA 1
ATOM 1386 C C . LEU B 1 33 ? 4.629 21.562 -0.959 1 97.25 33 LEU B C 1
ATOM 1388 O O . LEU B 1 33 ? 4.316 22.688 -0.57 1 97.25 33 LEU B O 1
ATOM 1392 N N . PHE B 1 34 ? 5.777 21.297 -1.495 1 95.81 34 PHE B N 1
ATOM 1393 C CA . PHE B 1 34 ? 6.852 22.281 -1.493 1 95.81 34 PHE B CA 1
ATOM 1394 C C . PHE B 1 34 ? 6.633 23.312 -2.582 1 95.81 34 PHE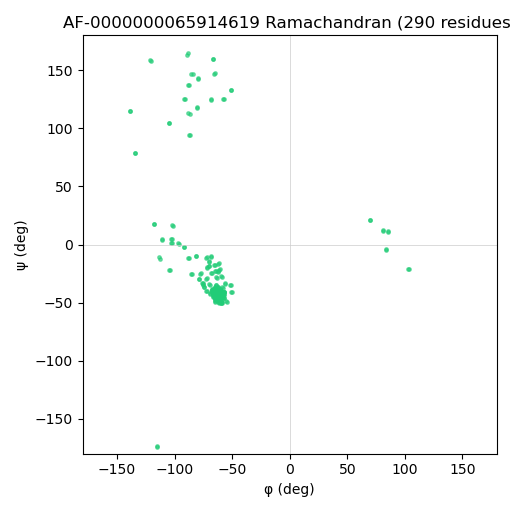 B C 1
ATOM 1396 O O . PHE B 1 34 ? 7.035 24.469 -2.432 1 95.81 34 PHE B O 1
ATOM 1403 N N . GLN B 1 35 ? 5.996 22.922 -3.666 1 95.38 35 GLN B N 1
ATOM 1404 C CA . GLN B 1 35 ? 5.637 23.875 -4.703 1 95.38 35 GLN B CA 1
ATOM 1405 C C . GLN B 1 35 ? 4.641 24.906 -4.18 1 95.38 35 GLN B C 1
ATOM 1407 O O . GLN B 1 35 ? 4.762 26.109 -4.469 1 95.38 35 GLN B O 1
ATOM 1412 N N . ARG B 1 36 ? 3.73 24.5 -3.398 1 96.81 36 ARG B N 1
ATOM 1413 C CA . ARG B 1 36 ? 2.66 25.359 -2.898 1 96.81 36 ARG B CA 1
ATOM 1414 C C . ARG B 1 36 ? 3.105 26.125 -1.655 1 96.81 36 ARG B C 1
ATOM 1416 O O . ARG B 1 36 ? 2.527 27.156 -1.316 1 96.81 36 ARG B O 1
ATOM 1423 N N . ASN B 1 37 ? 4.07 25.547 -0.968 1 96.12 37 ASN B N 1
ATOM 1424 C CA . ASN B 1 37 ? 4.621 26.125 0.25 1 96.12 37 ASN B CA 1
ATOM 1425 C C . ASN B 1 37 ? 6.148 26.078 0.252 1 96.12 37 ASN B C 1
ATOM 1427 O O . ASN B 1 37 ? 6.746 25.312 1.014 1 96.12 37 ASN B O 1
ATOM 1431 N N . PRO B 1 38 ? 6.797 26.984 -0.449 1 92.56 38 PRO B N 1
ATOM 1432 C CA . PRO B 1 38 ? 8.242 26.891 -0.668 1 92.56 38 PRO B CA 1
ATOM 1433 C C . PRO B 1 38 ? 9.039 26.969 0.631 1 92.56 38 PRO B C 1
ATOM 1435 O O . PRO B 1 38 ? 10.141 26.406 0.719 1 92.56 38 PRO B O 1
ATOM 1438 N N . ASP B 1 39 ? 8.469 27.547 1.647 1 92.88 39 ASP B N 1
ATOM 1439 C CA . ASP B 1 39 ? 9.195 27.719 2.904 1 92.88 39 ASP B CA 1
ATOM 1440 C C . ASP B 1 39 ? 9.156 26.438 3.736 1 92.88 39 ASP B C 1
ATOM 1442 O O . ASP B 1 39 ? 9.898 26.312 4.707 1 92.88 39 ASP B O 1
ATOM 1446 N N . TYR B 1 40 ? 8.328 25.453 3.332 1 94.31 40 TYR B N 1
ATOM 1447 C CA . TYR B 1 40 ? 8.164 24.234 4.125 1 94.31 40 TYR B CA 1
ATOM 1448 C C . TYR B 1 40 ? 9.375 23.312 3.975 1 94.31 40 TYR B C 1
ATOM 1450 O O . TYR B 1 40 ? 9.75 22.625 4.922 1 94.31 40 TYR B O 1
ATOM 1458 N N . GLN B 1 41 ? 9.953 23.312 2.891 1 92.25 41 GLN B N 1
ATOM 1459 C CA . GLN B 1 41 ? 10.984 22.328 2.592 1 92.25 41 GLN B CA 1
ATOM 1460 C C . GLN B 1 41 ? 12.148 22.438 3.572 1 92.25 41 GLN B C 1
ATOM 1462 O O . GLN B 1 41 ? 12.711 21.422 3.986 1 92.25 41 GLN B O 1
ATOM 1467 N N . SER B 1 42 ? 12.516 23.609 3.936 1 89.69 42 SER B N 1
ATOM 1468 C CA . SER B 1 42 ? 13.664 23.844 4.801 1 89.69 42 SER B CA 1
ATOM 1469 C C . SER B 1 42 ? 13.406 23.344 6.219 1 89.69 42 SER B C 1
ATOM 1471 O O . SER B 1 42 ? 14.336 23.203 7.016 1 89.69 42 SER B O 1
ATOM 1473 N N . LYS B 1 43 ? 12.203 23 6.5 1 88.5 43 LYS B N 1
ATOM 1474 C CA . LYS B 1 43 ? 11.836 22.5 7.824 1 88.5 43 LYS B CA 1
ATOM 1475 C C . LYS B 1 43 ? 12.039 21 7.926 1 88.5 43 LYS B C 1
ATOM 1477 O O . LYS B 1 43 ? 11.977 20.438 9.016 1 88.5 43 LYS B O 1
ATOM 1482 N N . PHE B 1 44 ? 12.266 20.375 6.805 1 91.25 44 PHE B N 1
ATOM 1483 C CA . PHE B 1 44 ? 12.492 18.938 6.754 1 91.25 44 PHE B CA 1
ATOM 1484 C C . PHE B 1 44 ? 13.977 18.641 6.539 1 91.25 44 PHE B C 1
ATOM 1486 O O . PHE B 1 44 ? 14.492 18.781 5.43 1 91.25 44 PHE B O 1
ATOM 1493 N N . LYS B 1 45 ? 14.594 18.219 7.617 1 90 45 LYS B N 1
ATOM 1494 C CA . LYS B 1 45 ? 16.031 17.953 7.543 1 90 45 LYS B CA 1
ATOM 1495 C C . LYS B 1 45 ? 16.359 17.031 6.363 1 90 45 LYS B C 1
ATOM 1497 O O . LYS B 1 45 ? 17.359 17.234 5.676 1 90 45 LYS B O 1
ATOM 1502 N N . ALA B 1 46 ? 15.5 16.109 6.066 1 89.81 46 ALA B N 1
ATOM 1503 C CA . ALA B 1 46 ? 15.734 15.117 5.023 1 89.81 46 ALA B CA 1
ATOM 1504 C C . ALA B 1 46 ? 15.656 15.75 3.637 1 89.81 46 ALA B C 1
ATOM 1506 O O . ALA B 1 46 ? 16.156 15.188 2.662 1 89.81 46 ALA B O 1
ATOM 1507 N N . PHE B 1 47 ? 15.039 16.875 3.533 1 91.69 47 PHE B N 1
ATOM 1508 C CA . PHE B 1 47 ? 14.773 17.469 2.227 1 91.69 47 PHE B CA 1
ATOM 1509 C C . PHE B 1 47 ? 15.578 18.75 2.035 1 91.69 47 PHE B C 1
ATOM 1511 O O . PHE B 1 47 ? 15.609 19.312 0.939 1 91.69 47 PHE B O 1
ATOM 1518 N N . LYS B 1 48 ? 16.141 19.234 3.047 1 87.75 48 LYS B N 1
ATOM 1519 C CA . LYS B 1 48 ? 16.812 20.531 3.035 1 87.75 48 LYS B CA 1
ATOM 1520 C C . LYS B 1 48 ? 17.906 20.594 1.971 1 87.75 48 LYS B C 1
ATOM 1522 O O . LYS B 1 48 ? 18.734 19.688 1.889 1 87.75 48 LYS B O 1
ATOM 1527 N N . GLY B 1 49 ? 17.766 21.609 1.127 1 86.94 49 GLY B N 1
ATOM 1528 C CA . GLY B 1 49 ? 18.812 21.891 0.155 1 86.94 49 GLY B CA 1
ATOM 1529 C C . GLY B 1 49 ? 18.688 21.031 -1.096 1 86.94 49 GLY B C 1
ATOM 1530 O O . GLY B 1 49 ? 19.5 21.172 -2.023 1 86.94 49 GLY B O 1
ATOM 1531 N N . LEU B 1 50 ? 17.781 20.141 -1.134 1 89.38 50 LEU B N 1
ATOM 1532 C CA . LEU B 1 50 ? 17.578 19.312 -2.312 1 89.38 50 LEU B CA 1
ATOM 1533 C C . LEU B 1 50 ? 16.625 19.984 -3.299 1 89.38 50 LEU B C 1
ATOM 1535 O O . LEU B 1 50 ? 15.648 20.625 -2.891 1 89.38 50 LEU B O 1
ATOM 1539 N N . ALA B 1 51 ? 17.047 19.875 -4.551 1 89.94 51 ALA B N 1
ATOM 1540 C CA . ALA B 1 51 ? 16.031 20.188 -5.555 1 89.94 51 ALA B CA 1
ATOM 1541 C C . ALA B 1 51 ? 14.883 19.188 -5.504 1 89.94 51 ALA B C 1
ATOM 1543 O O . ALA B 1 51 ? 15.094 18 -5.199 1 89.94 51 ALA B O 1
ATOM 1544 N N . VAL B 1 52 ? 13.688 19.625 -5.797 1 82.44 52 VAL B N 1
ATOM 1545 C CA . VAL B 1 52 ? 12.516 18.766 -5.77 1 82.44 52 VAL B CA 1
ATOM 1546 C C . VAL B 1 52 ? 12.727 17.562 -6.691 1 82.44 52 VAL B C 1
ATOM 1548 O O . VAL B 1 52 ? 12.32 16.453 -6.371 1 82.44 52 VAL B O 1
ATOM 1551 N N . SER B 1 53 ? 13.422 17.797 -7.75 1 84.62 53 SER B N 1
ATOM 1552 C CA . SER B 1 53 ? 13.688 16.75 -8.734 1 84.62 53 SER B CA 1
ATOM 1553 C C . SER B 1 53 ? 14.688 15.727 -8.195 1 84.62 53 SER B C 1
ATOM 1555 O O . SER B 1 53 ? 14.836 14.641 -8.758 1 84.62 53 SER B O 1
ATOM 1557 N N . ALA B 1 54 ? 15.273 16.078 -7.094 1 87.38 54 ALA B N 1
ATOM 1558 C CA . ALA B 1 54 ? 16.328 15.219 -6.566 1 87.38 54 ALA B CA 1
ATOM 1559 C C . ALA B 1 54 ? 15.82 14.391 -5.395 1 87.38 54 ALA B C 1
ATOM 1561 O O . ALA B 1 54 ? 16.594 13.68 -4.742 1 87.38 54 ALA B O 1
ATOM 1562 N N . LEU B 1 55 ? 14.586 14.523 -5.168 1 87.75 55 LEU B N 1
ATOM 1563 C CA . LEU B 1 55 ? 14.016 13.766 -4.062 1 87.75 55 LEU B CA 1
ATOM 1564 C C . LEU B 1 55 ? 14.102 12.266 -4.328 1 87.75 55 LEU B C 1
ATOM 1566 O O . LEU B 1 55 ? 14.477 11.5 -3.439 1 87.75 55 LEU B O 1
ATOM 1570 N N . LYS B 1 56 ? 13.75 11.977 -5.535 1 86.94 56 LYS B N 1
ATOM 1571 C CA . LYS B 1 56 ? 13.883 10.578 -5.922 1 86.94 56 LYS B CA 1
ATOM 1572 C C . LYS B 1 56 ? 15.352 10.164 -6.004 1 86.94 56 LYS B C 1
ATOM 1574 O O . LYS B 1 56 ? 16.156 10.852 -6.645 1 86.94 56 LYS B O 1
ATOM 1579 N N . GLY B 1 57 ? 15.719 9.156 -5.297 1 86.31 57 GLY B N 1
ATOM 1580 C CA . GLY B 1 57 ? 17.094 8.703 -5.316 1 86.31 57 GLY B CA 1
ATOM 1581 C C . GLY B 1 57 ? 17.875 9.109 -4.086 1 86.31 57 GLY B C 1
ATOM 1582 O O . GLY B 1 57 ? 18.953 8.57 -3.816 1 86.31 57 GLY B O 1
ATOM 1583 N N . ASN B 1 58 ? 17.422 10.102 -3.41 1 91.38 58 ASN B N 1
ATOM 1584 C CA . ASN B 1 58 ? 18.031 10.461 -2.137 1 91.38 58 ASN B CA 1
ATOM 1585 C C . ASN B 1 58 ? 17.531 9.57 -1.004 1 91.38 58 ASN B C 1
ATOM 1587 O O . ASN B 1 58 ? 16.344 9.578 -0.678 1 91.38 58 ASN B O 1
ATOM 1591 N N . PRO B 1 59 ? 18.469 8.828 -0.408 1 91.81 59 PRO B N 1
ATOM 1592 C CA . PRO B 1 59 ? 18.031 7.816 0.561 1 91.81 59 PRO B CA 1
ATOM 1593 C C . PRO B 1 59 ? 17.312 8.43 1.76 1 91.81 59 PRO B C 1
ATOM 1595 O O . PRO B 1 59 ? 16.344 7.844 2.266 1 91.81 59 PRO B O 1
ATOM 1598 N N . ASN B 1 60 ? 17.734 9.586 2.211 1 93.31 60 ASN B N 1
ATOM 1599 C CA . ASN B 1 60 ? 17.094 10.227 3.354 1 93.31 60 ASN B CA 1
ATOM 1600 C C . ASN B 1 60 ? 15.688 10.719 3.002 1 93.31 60 ASN B C 1
ATOM 1602 O O . ASN B 1 60 ? 14.758 10.555 3.789 1 93.31 60 ASN B O 1
ATOM 1606 N N . ALA B 1 61 ? 15.586 11.281 1.869 1 93.19 61 ALA B N 1
ATOM 1607 C CA . ALA B 1 61 ? 14.281 11.742 1.413 1 93.19 61 ALA B CA 1
ATOM 1608 C C . ALA B 1 61 ? 13.32 10.578 1.205 1 93.19 61 ALA B C 1
ATOM 1610 O O . ALA B 1 61 ? 12.172 10.625 1.637 1 93.19 61 ALA B O 1
ATOM 1611 N N . GLU B 1 62 ? 13.797 9.523 0.654 1 92.56 62 GLU B N 1
ATOM 1612 C CA . GLU B 1 62 ? 12.977 8.352 0.385 1 92.56 62 GLU B CA 1
ATOM 1613 C C . GLU B 1 62 ? 12.5 7.699 1.682 1 92.56 62 GLU B C 1
ATOM 1615 O O . GLU B 1 62 ? 11.352 7.281 1.786 1 92.56 62 GLU B O 1
ATOM 1620 N N . LYS B 1 63 ? 13.383 7.645 2.576 1 93.88 63 LYS B N 1
ATOM 1621 C CA . LYS B 1 63 ? 13.023 7.078 3.871 1 93.88 63 LYS B CA 1
ATOM 1622 C C . LYS B 1 63 ? 11.914 7.898 4.535 1 93.88 63 LYS B C 1
ATOM 1624 O O . LYS B 1 63 ? 10.961 7.34 5.082 1 93.88 63 LYS B O 1
ATOM 1629 N N . HIS B 1 64 ? 12.086 9.234 4.555 1 94.31 64 HIS B N 1
ATOM 1630 C CA . HIS B 1 64 ? 11.078 10.086 5.172 1 94.31 64 HIS B CA 1
ATOM 1631 C C . HIS B 1 64 ? 9.742 9.969 4.449 1 94.31 64 HIS B C 1
ATOM 1633 O O . HIS B 1 64 ? 8.688 9.938 5.086 1 94.31 64 HIS B O 1
ATOM 1639 N N . ILE B 1 65 ? 9.805 9.891 3.145 1 95.56 65 ILE B N 1
ATOM 1640 C CA . ILE B 1 65 ? 8.594 9.734 2.354 1 95.56 65 ILE B CA 1
ATOM 1641 C C . ILE B 1 65 ? 7.891 8.43 2.732 1 95.56 65 ILE B C 1
ATOM 1643 O O . ILE B 1 65 ? 6.668 8.406 2.904 1 95.56 65 ILE B O 1
ATOM 1647 N N . ARG B 1 66 ? 8.609 7.387 2.924 1 94.25 66 ARG B N 1
ATOM 1648 C CA . ARG B 1 66 ? 8.039 6.105 3.326 1 94.25 66 ARG B CA 1
ATOM 1649 C C . ARG B 1 66 ? 7.387 6.199 4.699 1 94.25 66 ARG B C 1
ATOM 1651 O O . ARG B 1 66 ? 6.336 5.594 4.938 1 94.25 66 ARG B O 1
ATOM 1658 N N . ILE B 1 67 ? 7.98 6.938 5.578 1 94.94 67 ILE B N 1
ATOM 1659 C CA . ILE B 1 67 ? 7.434 7.109 6.918 1 94.94 67 ILE B CA 1
ATOM 1660 C C . ILE B 1 67 ? 6.09 7.828 6.84 1 94.94 67 ILE B C 1
ATOM 1662 O O . ILE B 1 67 ? 5.125 7.426 7.492 1 94.94 67 ILE B O 1
ATOM 1666 N N . VAL B 1 68 ? 6.039 8.859 6.012 1 96 68 VAL B N 1
ATOM 1667 C CA . VAL B 1 68 ? 4.805 9.625 5.871 1 96 68 VAL B CA 1
ATOM 1668 C C . VAL B 1 68 ? 3.723 8.75 5.242 1 96 68 VAL B C 1
ATOM 1670 O O . VAL B 1 68 ? 2.584 8.727 5.715 1 96 68 VAL B O 1
ATOM 1673 N N . LEU B 1 69 ? 4.074 7.98 4.207 1 96.94 69 LEU B N 1
ATOM 1674 C CA . LEU B 1 69 ? 3.129 7.066 3.576 1 96.94 69 LEU B CA 1
ATOM 1675 C C . LEU B 1 69 ? 2.648 6.012 4.566 1 96.94 69 LEU B C 1
ATOM 1677 O O . LEU B 1 69 ? 1.474 5.633 4.559 1 96.94 69 LEU B O 1
ATOM 1681 N N . GLY B 1 70 ? 3.572 5.547 5.367 1 96.56 70 GLY B N 1
ATOM 1682 C CA . GLY B 1 70 ? 3.199 4.617 6.422 1 96.56 70 GLY B CA 1
ATOM 1683 C C . GLY B 1 70 ? 2.191 5.199 7.398 1 96.56 70 GLY B C 1
ATOM 1684 O O . GLY B 1 70 ? 1.243 4.52 7.797 1 96.56 70 GLY B O 1
ATOM 1685 N N . GLY B 1 71 ? 2.428 6.473 7.816 1 96.56 71 GLY B N 1
ATOM 1686 C CA . GLY B 1 71 ? 1.467 7.156 8.664 1 96.56 71 GLY B CA 1
ATOM 1687 C C . GLY B 1 71 ? 0.095 7.285 8.031 1 96.56 71 GLY B C 1
ATOM 1688 O O . GLY B 1 71 ? -0.924 7.078 8.688 1 96.56 71 GLY B O 1
ATOM 1689 N N . LEU B 1 72 ? 0.054 7.613 6.781 1 97.5 72 LEU B N 1
ATOM 1690 C CA . LEU B 1 72 ? -1.203 7.688 6.043 1 97.5 72 LEU B CA 1
ATOM 16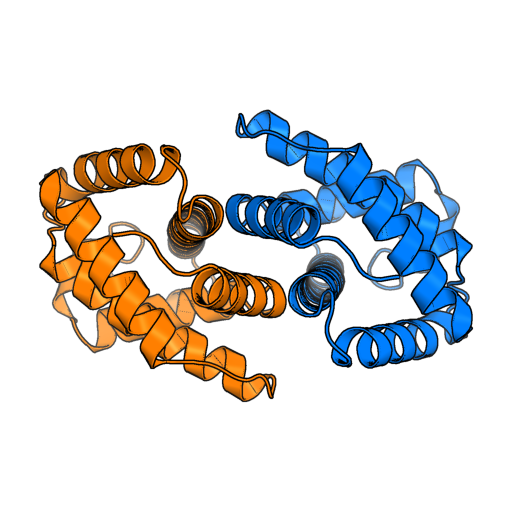91 C C . LEU B 1 72 ? -1.896 6.328 6.016 1 97.5 72 LEU B C 1
ATOM 1693 O O . LEU B 1 72 ? -3.105 6.238 6.238 1 97.5 72 LEU B O 1
ATOM 1697 N N . GLY B 1 73 ? -1.158 5.301 5.734 1 97.12 73 GLY B N 1
ATOM 1698 C CA . GLY B 1 73 ? -1.708 3.955 5.762 1 97.12 73 GLY B CA 1
ATOM 1699 C C . GLY B 1 73 ? -2.307 3.582 7.105 1 97.12 73 GLY B C 1
ATOM 1700 O O . GLY B 1 73 ? -3.371 2.961 7.164 1 97.12 73 GLY B O 1
ATOM 1701 N N . ARG B 1 74 ? -1.646 3.904 8.156 1 96.5 74 ARG B N 1
ATOM 1702 C CA . ARG B 1 74 ? -2.15 3.625 9.492 1 96.5 74 ARG B CA 1
ATOM 1703 C C . ARG B 1 74 ? -3.469 4.348 9.742 1 96.5 74 ARG B C 1
ATOM 1705 O O . ARG B 1 74 ? -4.391 3.779 10.328 1 96.5 74 ARG B O 1
ATOM 1712 N N . ILE B 1 75 ? -3.49 5.598 9.328 1 97.69 75 ILE B N 1
ATOM 1713 C CA . ILE B 1 75 ? -4.723 6.367 9.492 1 97.69 75 ILE B CA 1
ATOM 1714 C C . ILE B 1 75 ? -5.855 5.688 8.734 1 97.69 75 ILE B C 1
ATOM 1716 O O . ILE B 1 75 ? -6.922 5.43 9.297 1 97.69 75 ILE B O 1
ATOM 1720 N N . LEU B 1 76 ? -5.633 5.363 7.48 1 97.62 76 LEU B N 1
ATOM 1721 C CA . LEU B 1 76 ? -6.652 4.727 6.656 1 97.62 76 LEU B CA 1
ATOM 1722 C C . LEU B 1 76 ? -7.066 3.383 7.246 1 97.62 76 LEU B C 1
ATOM 1724 O O . LEU B 1 76 ? -8.25 3.033 7.23 1 97.62 76 LEU B O 1
ATOM 1728 N N . GLY B 1 77 ? -6.105 2.645 7.793 1 96.31 77 GLY B N 1
ATOM 1729 C CA . GLY B 1 77 ? -6.398 1.354 8.391 1 96.31 77 GLY B CA 1
ATOM 1730 C C . GLY B 1 77 ? -7.215 1.46 9.664 1 96.31 77 GLY B C 1
ATOM 1731 O O . GLY B 1 77 ? -7.961 0.542 10.008 1 96.31 77 GLY B O 1
ATOM 1732 N N . ALA B 1 78 ? -7.152 2.553 10.312 1 96.25 78 ALA B N 1
ATOM 1733 C CA . ALA B 1 78 ? -7.742 2.686 11.641 1 96.25 78 ALA B CA 1
ATOM 1734 C C . ALA B 1 78 ? -9.062 3.443 11.578 1 96.25 78 ALA B C 1
ATOM 1736 O O . ALA B 1 78 ? -9.703 3.676 12.609 1 96.25 78 ALA B O 1
ATOM 1737 N N . LEU B 1 79 ? -9.508 3.844 10.398 1 96.81 79 LEU B N 1
ATOM 1738 C CA . LEU B 1 79 ? -10.734 4.621 10.289 1 96.81 79 LEU B CA 1
ATOM 1739 C C . LEU B 1 79 ? -11.875 3.938 11.039 1 96.81 79 LEU B C 1
ATOM 1741 O O . LEU B 1 79 ? -12.055 2.723 10.93 1 96.81 79 LEU B O 1
ATOM 1745 N N . ASN B 1 80 ? -12.617 4.727 11.844 1 94.75 80 ASN B N 1
ATOM 1746 C CA . ASN B 1 80 ? -13.805 4.332 12.594 1 94.75 80 ASN B CA 1
ATOM 1747 C C . ASN B 1 80 ? -13.453 3.387 13.734 1 94.75 80 ASN B C 1
ATOM 1749 O O . ASN B 1 80 ? -14.297 2.604 14.18 1 94.75 80 ASN B O 1
ATOM 1753 N N . THR B 1 81 ? -12.219 3.355 14.195 1 94.44 81 THR B N 1
ATOM 1754 C CA . THR B 1 81 ? -11.805 2.594 15.375 1 94.44 81 THR B CA 1
ATOM 1755 C C . THR B 1 81 ? -11.203 3.512 16.438 1 94.44 81 THR B C 1
ATOM 1757 O O . THR B 1 81 ? -10.75 4.613 16.109 1 94.44 81 THR B O 1
ATOM 1760 N N . PRO B 1 82 ? -11.195 3.098 17.703 1 94.25 82 PRO B N 1
ATOM 1761 C CA . PRO B 1 82 ? -10.586 3.91 18.766 1 94.25 82 PRO B CA 1
ATOM 1762 C C . PRO B 1 82 ? -9.102 4.164 18.531 1 94.25 82 PRO B C 1
ATOM 1764 O O . PRO B 1 82 ? -8.555 5.141 19.047 1 94.25 82 PRO B O 1
ATOM 1767 N N . GLU B 1 83 ? -8.492 3.33 17.734 1 94.5 83 GLU B N 1
ATOM 1768 C CA . GLU B 1 83 ? -7.066 3.463 17.453 1 94.5 83 GLU B CA 1
ATOM 1769 C C . GLU B 1 83 ? -6.77 4.758 16.703 1 94.5 83 GLU B C 1
ATOM 1771 O O . GLU B 1 83 ? -5.652 5.273 16.766 1 94.5 83 GLU B O 1
ATOM 1776 N N . LEU B 1 84 ? -7.75 5.27 16.047 1 96.38 84 LEU B N 1
ATOM 1777 C CA . LEU B 1 84 ? -7.555 6.484 15.266 1 96.38 84 LEU B CA 1
ATOM 1778 C C . LEU B 1 84 ? -7.168 7.652 16.172 1 96.38 84 LEU B C 1
ATOM 1780 O O . LEU B 1 84 ? -6.281 8.438 15.828 1 96.38 84 LEU B O 1
ATOM 1784 N N . ASP B 1 85 ? -7.75 7.723 17.281 1 96 85 ASP B N 1
ATOM 1785 C CA . ASP B 1 85 ? -7.445 8.789 18.234 1 96 85 ASP B CA 1
ATOM 1786 C C . ASP B 1 85 ? -6.016 8.672 18.75 1 96 85 ASP B C 1
ATOM 1788 O O . ASP B 1 85 ? -5.348 9.688 18.984 1 96 85 ASP B O 1
ATOM 1792 N N . VAL B 1 86 ? -5.586 7.477 18.969 1 96.12 86 VAL B N 1
ATOM 1793 C CA . VAL B 1 86 ? -4.219 7.238 19.406 1 96.12 86 VAL B CA 1
ATOM 1794 C C . VAL B 1 86 ? -3.234 7.746 18.359 1 96.12 86 VAL B C 1
ATOM 1796 O O . VAL B 1 86 ? -2.244 8.406 18.688 1 96.12 86 VAL B O 1
ATOM 1799 N N . ILE B 1 87 ? -3.561 7.473 17.141 1 96.75 87 ILE B N 1
ATOM 1800 C CA . ILE B 1 87 ? -2.707 7.91 16.031 1 96.75 87 ILE B CA 1
ATOM 1801 C C . ILE B 1 87 ? -2.686 9.438 15.977 1 96.75 87 ILE B C 1
ATOM 1803 O O . ILE B 1 87 ? -1.629 10.039 15.781 1 96.75 87 ILE B O 1
ATOM 1807 N N . TYR B 1 88 ? -3.846 10.07 16.109 1 97.56 88 TYR B N 1
ATOM 1808 C CA . TYR B 1 88 ? -3.914 11.531 16.094 1 97.56 88 TYR B CA 1
ATOM 1809 C C . TYR B 1 88 ? -3.035 12.125 17.188 1 97.56 88 TYR B C 1
ATOM 1811 O O . TYR B 1 88 ? -2.289 13.078 16.938 1 97.56 88 TYR B O 1
ATOM 1819 N N . LYS B 1 89 ? -3.117 11.586 18.359 1 97.81 89 LYS B N 1
ATOM 1820 C CA . LYS B 1 89 ? -2.316 12.07 19.484 1 97.81 89 LYS B CA 1
ATOM 1821 C C . LYS B 1 89 ? -0.824 11.922 19.188 1 97.81 89 LYS B C 1
ATOM 1823 O O . LYS B 1 89 ? -0.04 12.828 19.484 1 97.81 89 LYS B O 1
ATOM 1828 N N . GLU B 1 90 ? -0.476 10.797 18.672 1 97.69 90 GLU B N 1
ATOM 1829 C CA . GLU B 1 90 ? 0.916 10.562 18.297 1 97.69 90 GLU B CA 1
ATOM 1830 C C . GLU B 1 90 ? 1.393 11.57 17.25 1 97.69 90 GLU B C 1
ATOM 1832 O O . GLU B 1 90 ? 2.496 12.109 17.375 1 97.69 90 GLU B O 1
ATOM 1837 N N . MET B 1 91 ? 0.55 11.82 16.219 1 97.12 91 MET B N 1
ATOM 1838 C CA . MET B 1 91 ? 0.893 12.766 15.164 1 97.12 91 MET B CA 1
ATOM 1839 C C . MET B 1 91 ? 1.064 14.172 15.727 1 97.12 91 MET B C 1
ATOM 1841 O O . MET B 1 91 ? 2.008 14.875 15.367 1 97.12 91 MET B O 1
ATOM 1845 N N . ALA B 1 92 ? 0.154 14.531 16.5 1 97.44 92 ALA B N 1
ATOM 1846 C CA . ALA B 1 92 ? 0.241 15.852 17.125 1 97.44 92 ALA B CA 1
ATOM 1847 C C . ALA B 1 92 ? 1.515 15.984 17.953 1 97.44 92 ALA B C 1
ATOM 1849 O O . ALA B 1 92 ? 2.254 16.969 17.812 1 97.44 92 ALA B O 1
ATOM 1850 N N . SER B 1 93 ? 1.785 15.016 18.797 1 97.38 93 SER B N 1
ATOM 1851 C CA . SER B 1 93 ? 2.924 15.047 19.719 1 97.38 93 SER B CA 1
ATOM 1852 C C . SER B 1 93 ? 4.242 15.078 18.953 1 97.38 93 SER B C 1
ATOM 1854 O O . SER B 1 93 ? 5.168 15.805 19.328 1 97.38 93 SER B O 1
ATOM 1856 N N . ASN B 1 94 ? 4.395 14.328 17.875 1 95.44 94 ASN B N 1
ATOM 1857 C CA . ASN B 1 94 ? 5.621 14.227 17.094 1 95.44 94 ASN B CA 1
ATOM 1858 C C . ASN B 1 94 ? 5.871 15.492 16.281 1 95.44 94 ASN B C 1
ATOM 1860 O O . ASN B 1 94 ? 7.02 15.852 16.016 1 95.44 94 ASN B O 1
ATOM 1864 N N . HIS B 1 95 ? 4.789 16.203 15.875 1 96 95 HIS B N 1
ATOM 1865 C CA . HIS B 1 95 ? 4.914 17.266 14.875 1 96 95 HIS B CA 1
ATOM 1866 C C . HIS B 1 95 ? 4.852 18.641 15.523 1 96 95 HIS B C 1
ATOM 1868 O O . HIS B 1 95 ? 5.457 19.594 15.023 1 96 95 HIS B O 1
ATOM 1874 N N . LYS B 1 96 ? 4.293 18.703 16.656 1 95.12 96 LYS B N 1
ATOM 1875 C CA . LYS B 1 96 ? 4.152 20 17.312 1 95.12 96 LYS B CA 1
ATOM 1876 C C . LYS B 1 96 ? 5.516 20.594 17.641 1 95.12 96 LYS B C 1
ATOM 1878 O O . LYS B 1 96 ? 5.758 21.781 17.375 1 95.12 96 LYS B O 1
ATOM 1883 N N . PRO B 1 97 ? 6.469 19.844 18.203 1 94.38 97 PRO B N 1
ATOM 1884 C CA . PRO B 1 97 ? 7.77 20.438 18.516 1 94.38 97 PRO B CA 1
ATOM 1885 C C . PRO B 1 97 ? 8.508 20.953 17.297 1 94.38 97 PRO B C 1
ATOM 1887 O O . PRO B 1 97 ? 9.43 21.766 17.422 1 94.38 97 PRO B O 1
ATOM 1890 N N . ARG B 1 98 ? 8.062 20.531 16.141 1 92.12 98 ARG B N 1
ATOM 1891 C CA . ARG B 1 98 ? 8.703 20.953 14.891 1 92.12 98 ARG B CA 1
ATOM 1892 C C . ARG B 1 98 ? 7.957 22.125 14.266 1 92.12 98 ARG B C 1
ATOM 1894 O O . ARG B 1 98 ? 8.273 22.547 13.148 1 92.12 98 ARG B O 1
ATOM 1901 N N . GLY B 1 99 ? 6.91 22.547 14.961 1 92.69 99 GLY B N 1
ATOM 1902 C CA . GLY B 1 99 ? 6.156 23.703 14.5 1 92.69 99 GLY B CA 1
ATOM 1903 C C . GLY B 1 99 ? 5.086 23.344 13.484 1 92.69 99 GLY B C 1
ATOM 1904 O O . GLY B 1 99 ? 4.566 24.219 12.789 1 92.69 99 GLY B O 1
ATOM 1905 N N . VAL B 1 100 ? 4.82 22.109 13.312 1 95.31 100 VAL B N 1
ATOM 1906 C CA . VAL B 1 100 ? 3.771 21.656 12.398 1 95.31 100 VAL B CA 1
ATOM 1907 C C . VAL B 1 100 ? 2.432 21.625 13.133 1 95.31 100 VAL B C 1
ATOM 1909 O O . VAL B 1 100 ? 2.24 20.828 14.062 1 95.31 100 VAL B O 1
ATOM 1912 N N . MET B 1 101 ? 1.564 22.547 12.688 1 96.06 101 MET B N 1
ATOM 1913 C CA . MET B 1 101 ? 0.254 22.703 13.312 1 96.06 101 MET B CA 1
ATOM 1914 C C . MET B 1 101 ? -0.861 22.344 12.336 1 96.06 101 MET B C 1
ATOM 1916 O O . MET B 1 101 ? -0.6 21.797 11.266 1 96.06 101 MET B O 1
ATOM 1920 N N . LYS B 1 102 ? -2.088 22.578 12.758 1 97.06 102 LYS B N 1
ATOM 1921 C CA . LYS B 1 102 ? -3.271 22.156 12.008 1 97.06 102 LYS B CA 1
ATOM 1922 C C . LYS B 1 102 ? -3.184 22.609 10.547 1 97.06 102 LYS B C 1
ATOM 1924 O O . LYS B 1 102 ? -3.514 21.844 9.641 1 97.06 102 LYS B O 1
ATOM 1929 N N . GLN B 1 103 ? -2.713 23.797 10.359 1 96.75 103 GLN B N 1
ATOM 1930 C CA . GLN B 1 103 ? -2.672 24.344 9.008 1 96.75 103 GLN B CA 1
ATOM 1931 C C . GLN B 1 103 ? -1.733 23.531 8.117 1 96.75 103 GLN B C 1
ATOM 1933 O O . GLN B 1 103 ? -2.045 23.266 6.953 1 96.75 103 GLN B O 1
ATOM 1938 N N . GLN B 1 104 ? -0.576 23.141 8.609 1 97.25 104 GLN B N 1
ATOM 1939 C CA . GLN B 1 104 ? 0.368 22.344 7.832 1 97.25 104 GLN B CA 1
ATOM 1940 C C . GLN B 1 104 ? -0.215 20.984 7.488 1 97.25 104 GLN B C 1
ATOM 1942 O O . GLN B 1 104 ? 0.046 20.438 6.41 1 97.25 104 GLN B O 1
ATOM 1947 N N . PHE B 1 105 ? -1.009 20.406 8.383 1 97.69 105 PHE B N 1
ATOM 1948 C CA . PHE B 1 105 ? -1.685 19.156 8.086 1 97.69 105 PHE B CA 1
ATOM 1949 C C . PHE B 1 105 ? -2.729 19.344 6.992 1 97.69 105 PHE B C 1
ATOM 1951 O O . PHE B 1 105 ? -2.91 18.469 6.137 1 97.69 105 PHE B O 1
ATOM 1958 N N . LYS B 1 106 ? -3.426 20.484 7.031 1 97.94 106 LYS B N 1
ATOM 1959 C CA . LYS B 1 106 ? -4.383 20.797 5.969 1 97.94 106 LYS B CA 1
ATOM 1960 C C . LYS B 1 106 ? -3.68 20.922 4.621 1 97.94 106 LYS B C 1
ATOM 1962 O O . LYS B 1 106 ? -4.156 20.391 3.611 1 97.94 106 LYS B O 1
ATOM 1967 N N . ASP B 1 107 ? -2.559 21.594 4.629 1 98.19 107 ASP B N 1
ATOM 1968 C CA . ASP B 1 107 ? -1.776 21.75 3.408 1 98.19 107 ASP B CA 1
ATOM 1969 C C . ASP B 1 107 ? -1.313 20.406 2.871 1 98.19 107 ASP B C 1
ATOM 1971 O O . ASP B 1 107 ? -1.376 20.156 1.665 1 98.19 107 ASP B O 1
ATOM 1975 N N . MET B 1 108 ? -0.848 19.594 3.756 1 97.88 108 MET B N 1
ATOM 1976 C CA . MET B 1 108 ? -0.446 18.234 3.383 1 97.88 108 MET B CA 1
ATOM 1977 C C . MET B 1 108 ? -1.62 17.453 2.793 1 97.88 108 MET B C 1
ATOM 1979 O O . MET B 1 108 ? -1.472 16.781 1.778 1 97.88 108 MET B O 1
ATOM 1983 N N . GLY B 1 109 ? -2.791 17.547 3.441 1 98.19 109 GLY B N 1
ATOM 1984 C CA . GLY B 1 109 ? -3.982 16.875 2.941 1 98.19 109 GLY B CA 1
ATOM 1985 C C . GLY B 1 109 ? -4.34 17.281 1.521 1 98.19 109 GLY B C 1
ATOM 1986 O O . GLY B 1 109 ? -4.695 16.438 0.702 1 98.19 109 GLY B O 1
ATOM 1987 N N . GLN B 1 110 ? -4.215 18.531 1.246 1 98.25 110 GLN B N 1
ATOM 1988 C CA . GLN B 1 110 ? -4.508 19.031 -0.096 1 98.25 110 GLN B CA 1
ATOM 1989 C C . GLN B 1 110 ? -3.523 18.469 -1.116 1 98.25 110 GLN B C 1
ATOM 1991 O O . GLN B 1 110 ? -3.912 18.109 -2.229 1 98.25 110 GLN B O 1
ATOM 1996 N N . ALA B 1 111 ? -2.277 18.422 -0.772 1 98.31 111 ALA B N 1
ATOM 1997 C CA . ALA B 1 111 ? -1.261 17.859 -1.647 1 98.31 111 ALA B CA 1
ATOM 1998 C C . ALA B 1 111 ? -1.519 16.359 -1.883 1 98.31 111 ALA B C 1
ATOM 2000 O O . ALA B 1 111 ? -1.394 15.875 -3.008 1 98.31 111 ALA B O 1
ATOM 2001 N N . ILE B 1 112 ? -1.918 15.656 -0.829 1 98.38 112 ILE B N 1
ATOM 2002 C CA . ILE B 1 112 ? -2.188 14.227 -0.903 1 98.38 112 ILE B CA 1
ATOM 2003 C C . ILE B 1 112 ? -3.355 13.969 -1.853 1 98.38 112 ILE B C 1
ATOM 2005 O O . ILE B 1 112 ? -3.254 13.148 -2.766 1 98.38 112 ILE B O 1
ATOM 2009 N N . VAL B 1 113 ? -4.418 14.703 -1.693 1 98.31 113 VAL B N 1
ATOM 2010 C CA . VAL B 1 113 ? -5.617 14.5 -2.498 1 98.31 113 VAL B CA 1
ATOM 2011 C C . VAL B 1 113 ? -5.301 14.734 -3.973 1 98.31 113 VAL B C 1
ATOM 2013 O O . VAL B 1 113 ? -5.703 13.953 -4.836 1 98.31 113 VAL B O 1
ATOM 2016 N N . THR B 1 114 ? -4.574 15.766 -4.254 1 98.12 114 THR B N 1
ATOM 2017 C CA . THR B 1 114 ? -4.215 16.078 -5.637 1 98.12 114 THR B CA 1
ATOM 2018 C C . THR B 1 114 ? -3.324 14.977 -6.219 1 98.12 114 THR B C 1
ATOM 2020 O O . THR B 1 114 ? -3.574 14.492 -7.324 1 98.12 114 THR B O 1
ATOM 2023 N N . ALA B 1 115 ? -2.32 14.578 -5.492 1 97.44 115 ALA B N 1
ATOM 2024 C CA . ALA B 1 115 ? -1.393 13.555 -5.961 1 97.44 115 ALA B CA 1
ATOM 2025 C C . ALA B 1 115 ? -2.117 12.234 -6.219 1 97.44 115 ALA B C 1
ATOM 2027 O O . ALA B 1 115 ? -1.922 11.602 -7.262 1 97.44 115 ALA B O 1
ATOM 2028 N N . LEU B 1 116 ? -2.99 11.82 -5.285 1 97.12 116 LEU B N 1
ATOM 2029 C CA . LEU B 1 116 ? -3.697 10.547 -5.422 1 97.12 116 LEU B CA 1
ATOM 2030 C C . LEU B 1 116 ? -4.68 10.602 -6.586 1 97.12 116 LEU B C 1
ATOM 2032 O O . LEU B 1 11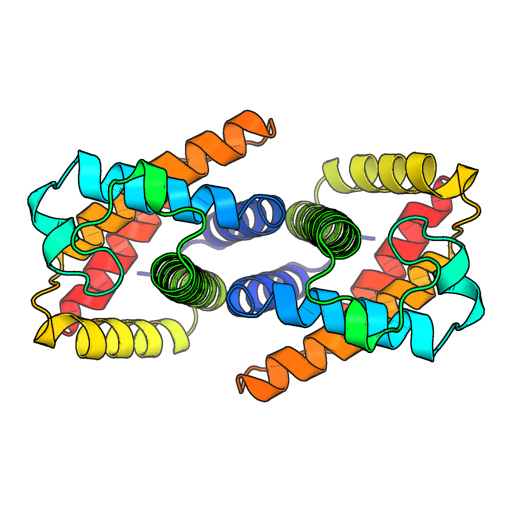6 ? -4.852 9.609 -7.301 1 97.12 116 LEU B O 1
ATOM 2036 N N . SER B 1 117 ? -5.309 11.703 -6.73 1 96.94 117 SER B N 1
ATOM 2037 C CA . SER B 1 117 ? -6.211 11.875 -7.863 1 96.94 117 SER B CA 1
ATOM 2038 C C . SER B 1 117 ? -5.477 11.703 -9.188 1 96.94 117 SER B C 1
ATOM 2040 O O . SER B 1 117 ? -5.98 11.047 -10.102 1 96.94 117 SER B O 1
ATOM 2042 N N . GLU B 1 118 ? -4.328 12.289 -9.32 1 96.5 118 GLU B N 1
ATOM 2043 C CA . GLU B 1 118 ? -3.518 12.172 -10.531 1 96.5 118 GLU B CA 1
ATOM 2044 C C . GLU B 1 118 ? -3.102 10.727 -10.781 1 96.5 118 GLU B C 1
ATOM 2046 O O . GLU B 1 118 ? -3.164 10.25 -11.914 1 96.5 118 GLU B O 1
ATOM 2051 N N . ILE B 1 119 ? -2.699 10.055 -9.742 1 93.88 119 ILE B N 1
ATOM 2052 C CA . ILE B 1 119 ? -2.23 8.68 -9.859 1 93.88 119 ILE B CA 1
ATOM 2053 C C . ILE B 1 119 ? -3.391 7.77 -10.258 1 93.88 119 ILE B C 1
ATOM 2055 O O . ILE B 1 119 ? -3.252 6.934 -11.156 1 93.88 119 ILE B O 1
ATOM 2059 N N . GLN B 1 120 ? -4.539 7.93 -9.633 1 92 120 GLN B N 1
ATOM 2060 C CA . GLN B 1 120 ? -5.707 7.109 -9.922 1 92 120 GLN B CA 1
ATOM 2061 C C . GLN B 1 120 ? -6.199 7.332 -11.352 1 92 120 GLN B C 1
ATOM 2063 O O . GLN B 1 120 ? -6.594 6.387 -12.031 1 92 120 GLN B O 1
ATOM 2068 N N . SER B 1 121 ? -6.168 8.539 -11.742 1 90.31 121 SER B N 1
ATOM 2069 C CA . SER B 1 121 ? -6.602 8.867 -13.102 1 90.31 121 SER B CA 1
ATOM 2070 C C . SER B 1 121 ? -5.711 8.203 -14.141 1 90.31 121 SER B C 1
ATOM 2072 O O . SER B 1 121 ? -6.203 7.684 -15.148 1 90.31 121 SER B O 1
ATOM 2074 N N . LYS B 1 122 ? -4.488 8.164 -13.961 1 88.81 122 LYS B N 1
ATOM 2075 C CA . LYS B 1 122 ? -3.539 7.543 -14.875 1 88.81 122 LYS B CA 1
ATOM 2076 C C . LYS B 1 122 ? -3.789 6.039 -15 1 88.81 122 LYS B C 1
ATOM 2078 O O . LYS B 1 122 ? -3.562 5.453 -16.062 1 88.81 122 LYS B O 1
ATOM 2083 N N . SER B 1 123 ? -4.316 5.484 -13.945 1 82.69 123 SER B N 1
ATOM 2084 C CA . SER B 1 123 ? -4.555 4.043 -13.93 1 82.69 123 SER B CA 1
ATOM 2085 C C . SER B 1 123 ? -5.957 3.711 -14.422 1 82.69 123 SER B C 1
ATOM 2087 O O . SER B 1 123 ? -6.336 2.539 -14.5 1 82.69 123 SER B O 1
ATOM 2089 N N . GLY B 1 124 ? -6.723 4.77 -14.734 1 81.5 124 GLY B N 1
ATOM 2090 C CA . GLY B 1 124 ? -8.07 4.566 -15.25 1 81.5 124 GLY B CA 1
ATOM 2091 C C . GLY B 1 124 ? -9.086 4.289 -14.156 1 81.5 124 GLY B C 1
ATOM 2092 O O . GLY B 1 124 ? -10.18 3.793 -14.43 1 81.5 124 GLY B O 1
ATOM 2093 N N . GLY B 1 125 ? -8.727 4.508 -12.922 1 83.88 125 GLY B N 1
ATOM 2094 C CA . GLY B 1 125 ? -9.648 4.273 -11.82 1 83.88 125 GLY B CA 1
ATOM 2095 C C . GLY B 1 125 ? -10.5 5.484 -11.492 1 83.88 125 GLY B C 1
ATOM 2096 O O . GLY B 1 125 ? -10.242 6.582 -11.984 1 83.88 125 GLY B O 1
ATOM 2097 N N . SER B 1 126 ? -11.531 5.215 -10.734 1 88.31 126 SER B N 1
ATOM 2098 C CA . SER B 1 126 ? -12.359 6.301 -10.227 1 88.31 126 SER B CA 1
ATOM 2099 C C . SER B 1 126 ? -11.797 6.867 -8.93 1 88.31 126 SER B C 1
ATOM 2101 O O . SER B 1 126 ? -11.141 6.152 -8.164 1 88.31 126 SER B O 1
ATOM 2103 N N . PHE B 1 127 ? -11.992 8.102 -8.789 1 92.94 127 PHE B N 1
ATOM 2104 C CA . PHE B 1 127 ? -11.508 8.797 -7.605 1 92.94 127 PHE B CA 1
ATOM 2105 C C . PHE B 1 127 ? -12.539 9.797 -7.109 1 92.94 127 PHE B C 1
ATOM 2107 O O . PHE B 1 127 ? -12.898 10.742 -7.824 1 92.94 127 PHE B O 1
ATOM 2114 N N . ASP B 1 128 ? -13.062 9.555 -5.93 1 94.56 128 ASP B N 1
ATOM 2115 C CA . ASP B 1 128 ? -14 10.477 -5.297 1 94.56 128 ASP B CA 1
ATOM 2116 C C . ASP B 1 128 ? -13.273 11.555 -4.504 1 94.56 128 ASP B C 1
ATOM 2118 O O . ASP B 1 128 ? -13.055 11.406 -3.297 1 94.56 128 ASP B O 1
ATOM 2122 N N . ARG B 1 129 ? -13.055 12.664 -5.16 1 96.31 129 ARG B N 1
ATOM 2123 C CA . ARG B 1 129 ? -12.25 13.734 -4.57 1 96.31 129 ARG B CA 1
ATOM 2124 C C . ARG B 1 129 ? -12.914 14.281 -3.309 1 96.31 129 ARG B C 1
ATOM 2126 O O . ARG B 1 129 ? -12.234 14.555 -2.316 1 96.31 129 ARG B O 1
ATOM 2133 N N . ALA B 1 130 ? -14.203 14.453 -3.338 1 96.44 130 ALA B N 1
ATOM 2134 C CA . ALA B 1 130 ? -14.922 15.031 -2.205 1 96.44 130 ALA B CA 1
ATOM 2135 C C . ALA B 1 130 ? -14.758 14.164 -0.957 1 96.44 130 ALA B C 1
ATOM 2137 O O . ALA B 1 130 ? -14.578 14.688 0.146 1 96.44 130 ALA B O 1
ATOM 2138 N N . THR B 1 131 ? -14.805 12.875 -1.117 1 97.12 131 THR B N 1
ATOM 2139 C CA . THR B 1 131 ? -14.633 11.953 0.001 1 97.12 131 THR B CA 1
ATOM 2140 C C . THR B 1 131 ? -13.227 12.07 0.589 1 97.12 131 THR B C 1
ATOM 2142 O O . THR B 1 131 ? -13.062 12.133 1.81 1 97.12 131 THR B O 1
ATOM 2145 N N . TRP B 1 132 ? -12.25 12.125 -0.22 1 97.81 132 TRP B N 1
ATOM 2146 C CA . TRP B 1 132 ? -10.867 12.242 0.237 1 97.81 132 TRP B CA 1
ATOM 2147 C C . TRP B 1 132 ? -10.625 13.594 0.897 1 97.81 132 TRP B C 1
ATOM 2149 O O . TRP B 1 132 ? -9.938 13.68 1.917 1 97.81 132 TRP B O 1
ATOM 2159 N N . GLU B 1 133 ? -11.18 14.648 0.336 1 97.69 133 GLU B N 1
ATOM 2160 C CA . GLU B 1 133 ? -11.039 15.977 0.94 1 97.69 133 GLU B CA 1
ATOM 2161 C C . GLU B 1 133 ? -11.688 16.016 2.32 1 97.69 133 GLU B C 1
ATOM 2163 O O . GLU B 1 133 ? -11.125 16.578 3.26 1 97.69 133 GLU B O 1
ATOM 2168 N N . ALA B 1 134 ? -12.844 15.469 2.375 1 97.12 134 ALA B N 1
ATOM 2169 C CA . ALA B 1 134 ? -13.516 15.406 3.668 1 97.12 134 ALA B CA 1
ATOM 2170 C C . ALA B 1 134 ? -12.688 14.617 4.684 1 97.12 134 ALA B C 1
ATOM 2172 O O . ALA B 1 134 ? -12.633 14.984 5.859 1 97.12 134 ALA B O 1
ATOM 2173 N N . LEU B 1 135 ? -12.094 13.578 4.258 1 97.31 135 LEU B N 1
ATOM 2174 C CA . LEU B 1 135 ? -11.25 12.758 5.121 1 97.31 135 LEU B CA 1
ATOM 2175 C C . LEU B 1 135 ? -10.086 13.57 5.684 1 97.31 135 LEU B C 1
ATOM 2177 O O . LEU B 1 135 ? -9.883 13.602 6.895 1 97.31 135 LEU B O 1
ATOM 2181 N N . PHE B 1 136 ? -9.398 14.227 4.871 1 97.44 136 PHE B N 1
ATOM 2182 C CA . PHE B 1 136 ? -8.188 14.883 5.344 1 97.44 136 PHE B CA 1
ATOM 2183 C C . PHE B 1 136 ? -8.523 16.156 6.117 1 97.44 136 PHE B C 1
ATOM 2185 O O . PHE B 1 136 ? -7.762 16.578 6.988 1 97.44 136 PHE B O 1
ATOM 2192 N N . GLU B 1 137 ? -9.695 16.734 5.816 1 96.69 137 GLU B N 1
ATOM 2193 C CA . GLU B 1 137 ? -10.18 17.781 6.719 1 96.69 137 GLU B CA 1
ATOM 2194 C C . GLU B 1 137 ? -10.414 17.234 8.117 1 96.69 137 GLU B C 1
ATOM 2196 O O . GLU B 1 137 ? -10.039 17.859 9.109 1 96.69 137 GLU B O 1
ATOM 2201 N N . SER B 1 138 ? -11.031 16.125 8.156 1 96.75 138 SER B N 1
ATOM 2202 C CA . SER B 1 138 ? -11.305 15.477 9.438 1 96.75 138 SER B CA 1
ATOM 2203 C C . SER B 1 138 ? -10.008 15.086 10.148 1 96.75 138 SER B C 1
ATOM 2205 O O . SER B 1 138 ? -9.891 15.242 11.359 1 96.75 138 SER B O 1
ATOM 2207 N N . VAL B 1 139 ? -9.047 14.586 9.445 1 97.25 139 VAL B N 1
ATOM 2208 C CA . VAL B 1 139 ? -7.762 14.18 9.992 1 97.25 139 VAL B CA 1
ATOM 2209 C C . VAL B 1 139 ? -7.055 15.398 10.594 1 97.25 139 VAL B C 1
ATOM 2211 O O . VAL B 1 139 ? -6.57 15.352 11.727 1 97.25 139 VAL B O 1
ATOM 2214 N N . ALA B 1 140 ? -6.996 16.469 9.82 1 97.5 140 ALA B N 1
ATOM 2215 C CA . ALA B 1 140 ? -6.359 17.688 10.305 1 97.5 140 ALA B CA 1
ATOM 2216 C C . ALA B 1 140 ? -7.039 18.188 11.578 1 97.5 140 ALA B C 1
ATOM 2218 O O . ALA B 1 140 ? -6.367 18.594 12.523 1 97.5 140 ALA B O 1
ATOM 2219 N N . ASN B 1 141 ? -8.367 18.172 11.57 1 96.94 141 ASN B N 1
ATOM 2220 C CA . ASN B 1 141 ? -9.125 18.578 12.75 1 96.94 141 ASN B CA 1
ATOM 2221 C C . ASN B 1 141 ? -8.844 17.672 13.938 1 96.94 141 ASN B C 1
ATOM 2223 O O . ASN B 1 141 ? -8.711 18.141 15.07 1 96.94 141 ASN B O 1
ATOM 2227 N N . GLY B 1 142 ? -8.82 16.406 13.695 1 96.62 142 GLY B N 1
ATOM 2228 C CA . GLY B 1 142 ? -8.539 15.43 14.742 1 96.62 142 GLY B CA 1
ATOM 2229 C C . GLY B 1 142 ? -7.176 15.617 15.375 1 96.62 142 GLY B C 1
ATOM 2230 O O . GLY B 1 142 ? -7.047 15.625 16.609 1 96.62 142 GLY B O 1
ATOM 2231 N N . ILE B 1 143 ? -6.176 15.773 14.516 1 97.06 143 ILE B N 1
ATOM 2232 C CA . ILE B 1 143 ? -4.824 15.992 15.016 1 97.06 143 ILE B CA 1
ATOM 2233 C C . ILE B 1 143 ? -4.75 17.328 15.75 1 97.06 143 ILE B C 1
ATOM 2235 O O . ILE B 1 143 ? -4.133 17.422 16.812 1 97.06 143 ILE B O 1
ATOM 2239 N N . GLY B 1 144 ? -5.41 18.328 15.195 1 96.19 144 GLY B N 1
ATOM 2240 C CA . GLY B 1 144 ? -5.414 19.672 15.75 1 96.19 144 GLY B CA 1
ATOM 2241 C C . GLY B 1 144 ? -5.961 19.734 17.172 1 96.19 144 GLY B C 1
ATOM 2242 O O . GLY B 1 144 ? -5.582 20.609 17.953 1 96.19 144 GLY B O 1
ATOM 2243 N N . GLN B 1 145 ? -6.824 18.859 17.578 1 95.5 145 GLN B N 1
ATOM 2244 C CA . GLN B 1 145 ? -7.418 18.828 18.906 1 95.5 145 GLN B CA 1
ATOM 2245 C C . GLN B 1 145 ? -6.367 18.547 19.969 1 95.5 145 GLN B C 1
ATOM 2247 O O . GLN B 1 145 ? -6.582 18.828 21.156 1 95.5 145 GLN B O 1
ATOM 2252 N N . TYR B 1 146 ? -5.301 18.062 19.578 1 95.31 146 TYR B N 1
ATOM 2253 C CA . TYR B 1 146 ? -4.281 17.656 20.547 1 95.31 146 TYR B CA 1
ATOM 2254 C C . TYR B 1 146 ? -3.066 18.578 20.453 1 95.31 146 TYR B C 1
ATOM 2256 O O . TYR B 1 146 ? -2.016 18.266 21.031 1 95.31 146 TYR B O 1
ATOM 2264 N N . GLN B 1 147 ? -3.141 19.531 19.688 1 92.19 147 GLN B N 1
ATOM 2265 C CA . GLN B 1 147 ? -2.047 20.5 19.547 1 92.19 147 GLN B CA 1
ATOM 2266 C C . GLN B 1 147 ? -2.277 21.719 20.438 1 92.19 147 GLN B C 1
ATOM 2268 O O . GLN B 1 147 ? -3.422 22.094 20.703 1 92.19 147 GLN B O 1
#

Organism: Aequiyoldia eightsii (NCBI:txid2716527)

Foldseek 3Di:
DADDPVLLCQVVVLVVVCVVCLLVLLLQLVVQLCVVPVVVQCLDPLRHPDDSVRLPPRPSSSVVSVVVSVLVVVCSVQHPHPVNLVSLLVVLVVCVVSVDALVSLLSSLVSSLVSSVVSCVVVVHDDDSVSSNVVSNVSSVSSRVND/DADDPVLLCQVVVLVVVCVVCLLVLLLQLVLQLCVVPVVVQCLDPLRHPDDSVRLPPRPSSSVVSVVVSVLVVVCSVQHPHPVNLVSLLVVLVVCVVSVDALVSLLSSLVSSLVSSVVSCVVVVHDDDSVSSNVVSNVSSVSSRVND

Solvent-accessible surface area (backbone atoms only — not comparable to full-atom values): 15492 Å² total; per-residue (Å²): 138,77,69,53,72,66,54,51,50,50,55,46,25,48,55,29,45,37,47,58,45,45,68,61,37,42,54,43,21,52,46,45,36,33,70,78,34,68,76,54,40,70,74,33,80,59,44,47,93,54,54,74,86,48,41,72,86,32,67,56,32,46,52,52,41,40,51,53,49,18,53,51,17,38,49,65,31,25,63,84,42,79,59,37,58,56,50,26,47,49,51,21,64,70,30,42,87,74,70,48,48,43,66,54,42,41,50,46,35,54,21,43,49,53,30,49,46,54,55,34,49,75,71,71,46,83,72,65,61,68,60,50,51,53,48,32,52,49,48,21,53,54,21,37,72,62,99,137,77,69,52,71,67,55,50,51,49,56,46,23,50,54,29,46,37,46,58,46,45,66,61,38,43,53,43,21,52,48,45,36,32,70,78,34,66,76,54,39,69,75,34,80,58,45,47,91,55,55,74,84,48,40,72,87,32,68,57,32,46,50,52,40,39,51,51,49,18,51,51,17,38,49,66,31,24,64,84,43,79,60,38,59,55,50,26,46,50,50,21,63,70,30,42,87,75,69,48,48,44,66,54,43,40,49,48,35,53,21,43,49,53,29,50,46,54,54,33,51,76,72,71,47,84,72,64,61,67,60,51,50,53,46,32,51,50,50,21,52,54,21,37,73,62,99

Radius of gyration: 19.5 Å; Cα contacts (8 Å, |Δi|>4): 313; chains: 2; bounding box: 40×53×42 Å